Protein AF-A0A1B0G5Z9-F1 (afdb_monomer_lite)

Sequence (260 aa):
MNFSFESTALPLINGLGSAEIQPQFSRDFSEKSASSVASSECDELNRVLILILARSMHIICSGDEMQPWYEELLSTIMQNTPHSWTSHCWGCFSTILSEFFRQNNHLIENKQLLKKSVEEEHRNWTCMTNENGIINHFIRPMMLFLCLLLREYSEKFSPDDSASHPPSPVYFSNVCLRFLPVLVVVILRFIELPVQHVHQILEVILDHLSILYKFYDPPITYLYNTLHFYERMLKDRPSLKTKLVLLLVPFAIYAPQLVC

pLDDT: mean 76.21, std 12.17, range [35.09, 90.12]

Organism: Glossina morsitans morsitans (NCBI:txid37546)

Structure (mmCIF, N/CA/C/O backbone):
data_AF-A0A1B0G5Z9-F1
#
_entry.id   AF-A0A1B0G5Z9-F1
#
loop_
_atom_site.group_PDB
_atom_site.id
_atom_site.type_symbol
_atom_site.label_atom_id
_atom_site.label_alt_id
_atom_site.label_comp_id
_atom_site.label_asym_id
_atom_site.label_entity_id
_atom_site.label_seq_id
_atom_site.pdbx_PDB_ins_code
_atom_site.Cartn_x
_atom_site.Cartn_y
_atom_site.Cartn_z
_atom_site.occupancy
_atom_site.B_iso_or_equiv
_atom_site.auth_seq_id
_atom_site.auth_comp_id
_atom_site.auth_asym_id
_atom_site.auth_atom_id
_atom_site.pdbx_PDB_model_num
ATOM 1 N N . MET A 1 1 ? 21.652 -2.653 -1.426 1.00 47.34 1 MET A N 1
ATOM 2 C CA . MET A 1 1 ? 21.311 -1.791 -0.271 1.00 47.34 1 MET A CA 1
ATOM 3 C C . MET A 1 1 ? 19.886 -1.252 -0.354 1.00 47.34 1 MET A C 1
ATOM 5 O O . MET A 1 1 ? 19.195 -1.402 0.641 1.00 47.34 1 MET A O 1
ATOM 9 N N . ASN A 1 2 ? 19.405 -0.742 -1.500 1.00 56.34 2 ASN A N 1
ATOM 10 C CA . ASN A 1 2 ? 18.029 -0.210 -1.634 1.00 56.34 2 ASN A CA 1
ATOM 11 C C . ASN A 1 2 ? 16.927 -1.185 -1.181 1.00 56.34 2 ASN A C 1
ATOM 13 O O . ASN A 1 2 ? 16.126 -0.836 -0.323 1.00 56.34 2 ASN A O 1
ATOM 17 N N . PHE A 1 3 ? 16.974 -2.448 -1.623 1.00 56.12 3 PHE A N 1
ATOM 18 C CA . PHE A 1 3 ? 16.005 -3.468 -1.194 1.00 56.12 3 PHE A CA 1
ATOM 19 C C . PHE A 1 3 ? 15.973 -3.689 0.331 1.00 56.12 3 PHE A C 1
ATOM 21 O O . PHE A 1 3 ? 14.921 -3.943 0.905 1.00 56.12 3 PHE A O 1
ATOM 28 N N . SER A 1 4 ? 17.117 -3.579 1.015 1.00 58.31 4 SER A N 1
ATOM 29 C CA . SER A 1 4 ? 17.182 -3.719 2.475 1.00 58.31 4 SER A CA 1
ATOM 30 C C . SER A 1 4 ? 16.560 -2.521 3.189 1.00 58.31 4 SER A C 1
ATOM 32 O O . SER A 1 4 ? 15.939 -2.702 4.232 1.00 58.31 4 SER A O 1
ATOM 34 N N . PHE A 1 5 ? 16.697 -1.318 2.627 1.00 61.59 5 PHE A N 1
ATOM 35 C CA . PHE A 1 5 ? 16.089 -0.108 3.173 1.00 61.59 5 PHE A CA 1
ATOM 36 C C . PHE A 1 5 ? 14.564 -0.145 3.022 1.00 61.59 5 PHE A C 1
ATOM 38 O O . PHE A 1 5 ? 13.850 -0.041 4.016 1.00 61.59 5 PHE A O 1
ATOM 45 N N . GLU A 1 6 ? 14.059 -0.422 1.818 1.00 69.19 6 GLU A N 1
ATOM 46 C CA . GLU A 1 6 ? 12.617 -0.531 1.546 1.00 69.19 6 GLU A CA 1
ATOM 47 C C . GLU A 1 6 ? 11.965 -1.677 2.333 1.00 69.19 6 GLU A C 1
ATOM 49 O O . GLU A 1 6 ? 10.917 -1.499 2.956 1.00 69.19 6 GLU A O 1
ATOM 54 N N . SER A 1 7 ? 12.632 -2.836 2.400 1.00 63.62 7 SER A N 1
ATOM 55 C CA . SER A 1 7 ? 12.167 -3.990 3.180 1.00 63.62 7 SER A CA 1
ATOM 56 C C . SER A 1 7 ? 12.170 -3.741 4.694 1.00 63.62 7 SER A C 1
ATOM 58 O O . SER A 1 7 ? 11.525 -4.504 5.412 1.00 63.62 7 SER A O 1
ATOM 60 N N . THR A 1 8 ? 12.882 -2.720 5.183 1.00 71.75 8 THR A N 1
ATOM 61 C CA . THR A 1 8 ? 12.884 -2.315 6.601 1.00 71.75 8 THR A CA 1
ATOM 62 C C . THR A 1 8 ? 11.875 -1.196 6.864 1.00 71.75 8 THR A C 1
ATOM 64 O O . THR A 1 8 ? 11.214 -1.201 7.900 1.00 71.75 8 THR A O 1
ATOM 67 N N . ALA A 1 9 ? 11.697 -0.274 5.915 1.00 76.19 9 ALA A N 1
ATOM 68 C CA . ALA A 1 9 ? 10.745 0.829 6.020 1.00 76.19 9 ALA A CA 1
ATOM 69 C C . ALA A 1 9 ? 9.286 0.348 6.016 1.00 76.19 9 ALA A C 1
ATOM 71 O O . ALA A 1 9 ? 8.476 0.830 6.804 1.00 76.19 9 ALA A O 1
ATOM 72 N N . LEU A 1 10 ? 8.943 -0.630 5.173 1.00 78.56 10 LEU A N 1
ATOM 73 C CA . LEU A 1 10 ? 7.564 -1.106 5.036 1.00 78.56 10 LEU A CA 1
ATOM 74 C C . LEU A 1 10 ? 6.967 -1.696 6.339 1.00 78.56 10 LEU A C 1
ATOM 76 O O . LEU A 1 10 ? 5.848 -1.312 6.686 1.00 78.56 10 LEU A O 1
ATOM 80 N N . PRO A 1 11 ? 7.661 -2.576 7.096 1.00 78.00 11 PRO A N 1
ATOM 81 C CA . PRO A 1 11 ? 7.201 -2.993 8.421 1.00 78.00 11 PRO A CA 1
ATOM 82 C C . PRO A 1 11 ? 7.010 -1.828 9.399 1.00 78.00 11 PRO A C 1
ATOM 84 O O . PRO A 1 11 ? 6.019 -1.819 10.120 1.00 78.00 11 PRO A O 1
ATOM 87 N N . LEU A 1 12 ? 7.928 -0.852 9.414 1.00 78.12 12 LEU A N 1
ATOM 88 C CA . LEU A 1 12 ? 7.848 0.305 10.313 1.00 78.12 12 LEU A CA 1
ATOM 89 C C . LEU A 1 12 ? 6.615 1.152 10.012 1.00 78.12 12 LEU A C 1
ATOM 91 O O . LEU A 1 12 ? 5.865 1.483 10.923 1.00 78.12 12 LEU A O 1
ATOM 95 N N . ILE A 1 13 ? 6.378 1.433 8.730 1.00 76.50 13 ILE A N 1
ATOM 96 C CA . ILE A 1 13 ? 5.199 2.161 8.263 1.00 76.50 13 ILE A CA 1
ATOM 97 C C . ILE A 1 13 ? 3.932 1.399 8.678 1.00 76.50 13 ILE A C 1
ATOM 99 O O . ILE A 1 13 ? 3.089 1.969 9.362 1.00 76.50 13 ILE A O 1
ATOM 103 N N . ASN A 1 14 ? 3.833 0.098 8.367 1.00 79.00 14 ASN A N 1
ATOM 104 C CA . ASN A 1 14 ? 2.697 -0.761 8.745 1.00 79.00 14 ASN A CA 1
ATOM 105 C C . ASN A 1 14 ? 2.471 -0.881 10.261 1.00 79.00 14 ASN A C 1
ATOM 107 O O . ASN A 1 14 ? 1.338 -1.113 10.690 1.00 79.00 14 ASN A O 1
ATOM 111 N N . GLY A 1 15 ? 3.538 -0.756 11.049 1.00 74.19 15 GLY A N 1
ATOM 112 C CA . GLY A 1 15 ? 3.520 -0.837 12.505 1.00 74.19 15 GLY A CA 1
ATOM 113 C C . GLY A 1 15 ? 3.085 0.449 13.206 1.00 74.19 15 GLY A C 1
ATOM 114 O O . GLY A 1 15 ? 2.849 0.401 14.411 1.00 74.19 15 GLY A O 1
ATOM 115 N N . LEU A 1 16 ? 2.946 1.576 12.492 1.00 77.69 16 LEU A N 1
ATOM 116 C CA . LEU A 1 16 ? 2.507 2.841 13.087 1.00 77.69 16 LEU A CA 1
ATOM 117 C C . LEU A 1 16 ? 1.102 2.694 13.686 1.00 77.69 16 LEU A C 1
ATOM 119 O O . LEU A 1 16 ? 0.099 2.549 12.979 1.00 77.69 16 LEU A O 1
ATOM 123 N N . GLY A 1 17 ? 1.032 2.732 15.017 1.00 73.00 17 GLY A N 1
ATOM 124 C CA . GLY A 1 17 ? -0.224 2.686 15.749 1.00 73.00 17 GLY A CA 1
ATOM 125 C C . GLY A 1 17 ? -1.023 3.959 15.503 1.00 73.00 17 GLY A C 1
ATOM 126 O O . GLY A 1 17 ? -0.490 5.058 15.625 1.00 73.00 17 GLY A O 1
ATOM 127 N N . SER A 1 18 ? -2.318 3.841 15.202 1.00 74.56 18 SER A N 1
ATOM 128 C CA . SER A 1 18 ? -3.133 5.011 14.860 1.00 74.56 18 SER A CA 1
ATOM 129 C C . SER A 1 18 ? -3.050 6.111 15.922 1.00 74.56 18 SER A C 1
ATOM 131 O O . SER A 1 18 ? -2.884 7.276 15.569 1.00 74.56 18 SER A O 1
ATOM 133 N N . ALA A 1 19 ? -3.098 5.748 17.213 1.00 70.50 19 ALA A N 1
ATOM 134 C CA . ALA A 1 19 ? -3.068 6.692 18.339 1.00 70.50 19 ALA A CA 1
ATOM 135 C C . ALA A 1 19 ? -1.741 7.459 18.467 1.00 70.50 19 ALA A C 1
ATOM 137 O O . ALA A 1 19 ? -1.687 8.514 19.095 1.00 70.50 19 ALA A O 1
ATOM 138 N N . GLU A 1 20 ? -0.676 6.932 17.870 1.00 74.06 20 GLU A N 1
ATOM 139 C CA . GLU A 1 20 ? 0.670 7.485 17.947 1.00 74.06 20 GLU A CA 1
ATOM 140 C C . GLU A 1 20 ? 0.952 8.462 16.805 1.00 74.06 20 GLU A C 1
ATOM 142 O O . GLU A 1 20 ? 1.716 9.407 16.990 1.00 74.06 20 GLU A O 1
ATOM 147 N N . ILE A 1 21 ? 0.291 8.290 15.655 1.00 74.94 21 ILE A N 1
ATOM 148 C CA . ILE A 1 21 ? 0.534 9.094 14.451 1.00 74.94 21 ILE A CA 1
ATOM 149 C C . ILE A 1 21 ? 0.304 10.579 14.716 1.00 74.94 21 ILE A C 1
ATOM 151 O O . ILE A 1 21 ? 1.168 11.393 14.414 1.00 74.94 21 ILE A O 1
ATOM 155 N N . GLN A 1 22 ? -0.836 10.953 15.297 1.00 73.62 22 GLN A N 1
ATOM 156 C CA . GLN A 1 22 ? -1.163 12.366 15.486 1.00 73.62 22 GLN A CA 1
ATOM 157 C C . GLN A 1 22 ? -0.150 13.106 16.387 1.00 73.62 22 GLN A C 1
ATOM 159 O O . GLN A 1 22 ? 0.380 14.128 15.945 1.00 73.62 22 GLN A O 1
ATOM 164 N N . PRO A 1 23 ? 0.177 12.635 17.609 1.00 73.50 23 PRO A N 1
ATOM 165 C CA . PRO A 1 23 ? 1.142 13.325 18.463 1.00 73.50 23 PRO A CA 1
ATOM 166 C C . PRO A 1 23 ? 2.591 13.219 17.968 1.00 73.50 23 PRO A C 1
ATOM 168 O O . PRO A 1 23 ? 3.350 14.166 18.173 1.00 73.50 23 PRO A O 1
ATOM 171 N N . GLN A 1 24 ? 2.990 12.109 17.331 1.00 77.00 24 GLN A N 1
ATOM 172 C CA . GLN A 1 24 ? 4.349 11.963 16.795 1.00 77.00 24 GLN A CA 1
ATOM 173 C C . GLN A 1 24 ? 4.564 12.887 15.599 1.00 77.00 24 GLN A C 1
ATOM 175 O O . GLN A 1 24 ? 5.469 13.713 15.635 1.00 77.00 24 GLN A O 1
ATOM 180 N N . PHE A 1 25 ? 3.683 12.846 14.599 1.00 73.69 25 PHE A N 1
ATOM 181 C CA . PHE A 1 25 ? 3.827 13.669 13.398 1.00 73.69 25 PHE A CA 1
ATOM 182 C C . PHE A 1 25 ? 3.623 15.153 13.707 1.00 73.69 25 PHE A C 1
ATOM 184 O O . PHE A 1 25 ? 4.369 15.985 13.209 1.00 73.69 25 PHE A O 1
ATOM 191 N N . SER A 1 26 ? 2.699 15.519 14.600 1.00 73.50 26 SER A N 1
ATOM 192 C CA . SER A 1 26 ? 2.567 16.927 14.997 1.00 73.50 26 SER A CA 1
ATOM 193 C C . SER A 1 26 ? 3.828 17.474 15.682 1.00 73.50 26 SER A C 1
ATOM 195 O O . SER A 1 26 ? 4.083 18.673 15.587 1.00 73.50 26 SER A O 1
ATOM 197 N N . ARG A 1 27 ? 4.603 16.629 16.377 1.00 75.69 27 ARG A N 1
ATOM 198 C CA . ARG A 1 27 ? 5.882 17.013 16.990 1.00 75.69 27 ARG A CA 1
ATOM 199 C C . ARG A 1 27 ? 7.020 16.992 15.975 1.00 75.69 27 ARG A C 1
ATOM 201 O O . ARG A 1 27 ? 7.781 17.947 15.904 1.00 75.69 27 ARG A O 1
ATOM 208 N N . ASP A 1 28 ? 7.116 15.941 15.169 1.00 71.56 28 ASP A N 1
ATOM 209 C CA . ASP A 1 28 ? 8.169 15.813 14.165 1.00 71.56 28 ASP A CA 1
ATOM 210 C C . ASP A 1 28 ? 8.074 16.918 13.110 1.00 71.56 28 ASP A C 1
ATOM 212 O O . ASP A 1 28 ? 9.103 17.462 12.751 1.00 71.56 28 ASP A O 1
ATOM 216 N N . PHE A 1 29 ? 6.880 17.336 12.678 1.00 70.38 29 PHE A N 1
ATOM 217 C CA . PHE A 1 29 ? 6.715 18.436 11.711 1.00 70.38 29 PHE A CA 1
ATOM 218 C C . PHE A 1 29 ? 6.900 19.827 12.335 1.00 70.38 29 PHE A C 1
ATOM 220 O O . PHE A 1 29 ? 7.062 20.816 11.627 1.00 70.38 29 PHE A O 1
ATOM 227 N N . SER A 1 30 ? 6.919 19.914 13.668 1.00 65.06 30 SER A N 1
ATOM 228 C CA . SER A 1 30 ? 7.379 21.108 14.381 1.00 65.06 30 SER A CA 1
ATOM 229 C C . SER A 1 30 ? 8.910 21.213 14.397 1.00 65.06 30 SER A C 1
ATOM 231 O O . SER A 1 30 ? 9.426 22.311 14.599 1.00 65.06 30 SER A O 1
ATOM 233 N N . GLU A 1 31 ? 9.638 20.104 14.239 1.00 62.66 31 GLU A N 1
ATOM 234 C CA . GLU A 1 31 ? 11.100 20.043 14.399 1.00 62.66 31 GLU A CA 1
ATOM 235 C C . GLU A 1 31 ? 11.854 19.710 13.095 1.00 62.66 31 GLU A C 1
ATOM 237 O O . GLU A 1 31 ? 13.016 20.084 12.937 1.00 62.66 31 GLU A O 1
ATOM 242 N N . LYS A 1 32 ? 11.215 19.016 12.150 1.00 68.94 32 LYS A N 1
ATOM 243 C CA . LYS A 1 32 ? 11.779 18.467 10.909 1.00 68.94 32 LYS A CA 1
ATOM 244 C C . LYS A 1 32 ? 10.828 18.720 9.738 1.00 68.94 32 LYS A C 1
ATOM 246 O O . LYS A 1 32 ? 9.619 18.803 9.910 1.00 68.94 32 LYS A O 1
ATOM 251 N N . SER A 1 33 ? 11.371 18.792 8.524 1.00 69.56 33 SER A N 1
ATOM 252 C CA . SER A 1 33 ? 10.569 18.942 7.306 1.00 69.56 33 SER A CA 1
ATOM 253 C C . SER A 1 33 ? 9.903 17.629 6.881 1.00 69.56 33 SER A C 1
ATOM 255 O O . SER A 1 33 ? 10.465 16.543 7.062 1.00 69.56 33 SER A O 1
ATOM 257 N N . ALA A 1 34 ? 8.751 17.739 6.213 1.00 69.69 34 ALA A N 1
ATOM 258 C CA . ALA A 1 34 ? 7.994 16.631 5.617 1.00 69.69 34 ALA A CA 1
ATOM 259 C C . ALA A 1 34 ? 8.838 15.682 4.739 1.00 69.69 34 ALA A C 1
ATOM 261 O O . ALA A 1 34 ? 8.584 14.478 4.666 1.00 69.69 34 ALA A O 1
ATOM 262 N N . SER A 1 35 ? 9.886 16.217 4.108 1.00 70.44 35 SER A N 1
ATOM 263 C CA . SER A 1 35 ? 10.842 15.480 3.274 1.00 70.44 35 SER A CA 1
ATOM 264 C C . SER A 1 35 ? 11.675 14.437 4.025 1.00 70.44 35 SER A C 1
ATOM 266 O O . SER A 1 35 ? 12.252 13.562 3.392 1.00 70.44 35 SER A O 1
ATOM 268 N N . SER A 1 36 ? 11.745 14.509 5.358 1.00 75.25 36 SER A N 1
ATOM 269 C CA . SER A 1 36 ? 12.416 13.493 6.181 1.00 75.25 36 SER A CA 1
ATOM 270 C C . SER A 1 36 ? 11.563 12.242 6.418 1.00 75.25 36 SER A C 1
ATOM 272 O O . SER A 1 36 ? 12.094 11.209 6.822 1.00 75.25 36 SER A O 1
ATOM 274 N N . VAL A 1 37 ? 10.254 12.332 6.158 1.00 79.00 37 VAL A N 1
ATOM 275 C CA . VAL A 1 37 ? 9.271 11.268 6.404 1.00 79.00 37 VAL A CA 1
ATOM 276 C C . VAL A 1 37 ? 8.791 10.627 5.098 1.00 79.00 37 VAL A C 1
ATOM 278 O O . VAL A 1 37 ? 8.581 9.417 5.046 1.00 79.00 37 VAL A O 1
ATOM 281 N N . ALA A 1 38 ? 8.628 11.419 4.036 1.00 83.12 38 ALA A N 1
ATOM 282 C CA . ALA A 1 38 ? 8.243 10.927 2.715 1.00 83.12 38 ALA A CA 1
ATOM 283 C C . ALA A 1 38 ? 9.447 10.368 1.939 1.00 83.12 38 ALA A C 1
ATOM 285 O O . ALA A 1 38 ? 10.531 10.951 1.949 1.00 83.12 38 ALA A O 1
ATOM 286 N N . SER A 1 39 ? 9.245 9.278 1.195 1.00 85.44 39 SER A N 1
ATOM 287 C CA . SER A 1 39 ? 10.249 8.799 0.239 1.00 85.44 39 SER A CA 1
ATOM 288 C C . SER A 1 39 ? 10.352 9.765 -0.944 1.00 85.44 39 SER A C 1
ATOM 290 O O . SER A 1 39 ? 9.338 10.282 -1.420 1.00 85.44 39 SER A O 1
ATOM 292 N N . SER A 1 40 ? 11.569 10.006 -1.431 1.00 84.62 40 SER A N 1
ATOM 293 C CA . SER A 1 40 ? 11.816 10.812 -2.632 1.00 84.62 40 SER A CA 1
ATOM 294 C C . SER A 1 40 ? 11.661 10.027 -3.936 1.00 84.62 40 SER A C 1
ATOM 296 O O . SER A 1 40 ? 11.510 10.642 -4.983 1.00 84.62 40 SER A O 1
ATOM 298 N N . GLU A 1 41 ? 11.718 8.692 -3.888 1.00 81.06 41 GLU A N 1
ATOM 299 C CA . GLU A 1 41 ? 11.839 7.846 -5.089 1.00 81.06 41 GLU A CA 1
ATOM 300 C C . GLU A 1 41 ? 10.810 6.707 -5.153 1.00 81.06 41 GLU A C 1
ATOM 302 O O . GLU A 1 41 ? 10.416 6.315 -6.248 1.00 81.06 41 GLU A O 1
ATOM 307 N N . CYS A 1 42 ? 10.356 6.174 -4.012 1.00 84.00 42 CYS A N 1
ATOM 308 C CA . CYS A 1 42 ? 9.480 4.998 -3.976 1.00 84.00 42 CYS A CA 1
ATOM 309 C C . CYS A 1 42 ? 8.014 5.399 -3.772 1.00 84.00 42 CYS A C 1
ATOM 311 O O . CYS A 1 42 ? 7.609 5.794 -2.670 1.00 84.00 42 CYS A O 1
ATOM 313 N N . ASP A 1 43 ? 7.203 5.274 -4.827 1.00 84.94 43 ASP A N 1
ATOM 314 C CA . ASP A 1 43 ? 5.781 5.602 -4.760 1.00 84.94 43 ASP A CA 1
ATOM 315 C C . ASP A 1 43 ? 4.993 4.561 -3.954 1.00 84.94 43 ASP A C 1
ATOM 317 O O . ASP A 1 43 ? 4.040 4.938 -3.271 1.00 84.94 43 ASP A O 1
ATOM 321 N N . GLU A 1 44 ? 5.393 3.284 -3.924 1.00 84.00 44 GLU A N 1
ATOM 322 C CA . GLU A 1 44 ? 4.714 2.278 -3.100 1.00 84.00 44 GLU A CA 1
ATOM 323 C C . GLU A 1 44 ? 4.814 2.568 -1.602 1.00 84.00 44 GLU A C 1
ATOM 325 O O . GLU A 1 44 ? 3.802 2.474 -0.903 1.00 84.00 44 GLU A O 1
ATOM 330 N N . LEU A 1 45 ? 5.987 2.961 -1.094 1.00 85.75 45 LEU A N 1
ATOM 331 C CA . LEU A 1 45 ? 6.139 3.331 0.320 1.00 85.75 45 LEU A CA 1
ATOM 332 C C . LEU A 1 45 ? 5.259 4.536 0.665 1.00 85.75 45 LEU A C 1
ATOM 334 O O . LEU A 1 45 ? 4.552 4.523 1.675 1.00 85.75 45 LEU A O 1
ATOM 338 N N . ASN A 1 46 ? 5.241 5.539 -0.210 1.00 89.38 46 ASN A N 1
ATOM 339 C CA . ASN A 1 46 ? 4.412 6.727 -0.048 1.00 89.38 46 ASN A CA 1
ATOM 340 C C . ASN A 1 46 ? 2.908 6.404 -0.116 1.00 89.38 46 ASN A C 1
ATOM 342 O O . ASN A 1 46 ? 2.125 6.925 0.680 1.00 89.38 46 ASN A O 1
ATOM 346 N N . ARG A 1 47 ? 2.487 5.492 -1.001 1.00 89.50 47 ARG A N 1
ATOM 347 C CA . ARG A 1 47 ? 1.104 4.992 -1.073 1.00 89.50 47 ARG A CA 1
ATOM 348 C C . ARG A 1 47 ? 0.704 4.269 0.212 1.00 89.50 47 ARG A C 1
ATOM 350 O O . ARG A 1 47 ? -0.386 4.509 0.727 1.00 89.50 47 ARG A O 1
ATOM 357 N N . VAL A 1 48 ? 1.561 3.398 0.746 1.00 87.75 48 VAL A N 1
ATOM 358 C CA . VAL A 1 48 ? 1.278 2.691 2.007 1.00 87.75 48 VAL A CA 1
ATOM 359 C C . VAL A 1 48 ? 1.184 3.682 3.168 1.00 87.75 48 VAL A C 1
ATOM 361 O O . VAL A 1 48 ? 0.247 3.590 3.960 1.00 87.75 48 VAL A O 1
ATOM 364 N N . LEU A 1 49 ? 2.073 4.677 3.229 1.00 87.94 49 LEU A N 1
ATOM 365 C CA . LEU A 1 49 ? 2.005 5.747 4.225 1.00 87.94 49 LEU A CA 1
ATOM 366 C C . LEU A 1 49 ? 0.657 6.487 4.165 1.00 87.94 49 LEU A C 1
ATOM 368 O O . LEU A 1 49 ? -0.009 6.623 5.190 1.00 87.94 49 LEU A O 1
ATOM 372 N N . ILE A 1 50 ? 0.196 6.878 2.971 1.00 89.88 50 ILE A N 1
ATOM 373 C CA . ILE A 1 50 ? -1.119 7.516 2.783 1.00 89.88 50 ILE A CA 1
ATOM 374 C C . ILE A 1 50 ? -2.256 6.625 3.302 1.00 89.88 50 ILE A C 1
ATOM 376 O O . ILE A 1 50 ? -3.135 7.122 4.005 1.00 89.88 50 ILE A O 1
ATOM 380 N N . LEU A 1 51 ? -2.243 5.319 3.005 1.00 87.12 51 LEU A N 1
ATOM 381 C CA . LEU A 1 51 ? -3.275 4.381 3.479 1.00 87.12 51 LEU A CA 1
ATOM 382 C C . LEU A 1 51 ? -3.335 4.308 5.008 1.00 87.12 51 LEU A C 1
ATOM 384 O O . LEU A 1 51 ? -4.418 4.242 5.593 1.00 87.12 51 LEU A O 1
ATOM 388 N N . ILE A 1 52 ? -2.180 4.325 5.667 1.00 85.62 52 ILE A N 1
ATOM 389 C CA . ILE A 1 52 ? -2.091 4.250 7.128 1.00 85.62 52 ILE A CA 1
ATOM 390 C C . ILE A 1 52 ? -2.548 5.547 7.782 1.00 85.62 52 ILE A C 1
ATOM 392 O O . ILE A 1 52 ? -3.257 5.510 8.794 1.00 85.62 52 ILE A O 1
ATOM 396 N N . LEU A 1 53 ? -2.208 6.688 7.186 1.00 86.00 53 LEU A N 1
ATOM 397 C CA . LEU A 1 53 ? -2.697 7.980 7.645 1.00 86.00 53 LEU A CA 1
ATOM 398 C C . LEU A 1 53 ? -4.215 8.089 7.462 1.00 86.00 53 LEU A C 1
ATOM 400 O O . LEU A 1 53 ? -4.911 8.437 8.411 1.00 86.00 53 LEU A O 1
ATOM 404 N N . ALA A 1 54 ? -4.741 7.701 6.294 1.00 85.69 54 ALA A N 1
ATOM 405 C CA . ALA A 1 54 ? -6.179 7.678 6.018 1.00 85.69 54 ALA A CA 1
ATOM 406 C C . ALA A 1 54 ? -6.934 6.820 7.044 1.00 85.69 54 ALA A C 1
ATOM 408 O O . ALA A 1 54 ? -7.969 7.225 7.577 1.00 85.69 54 ALA A O 1
ATOM 409 N N . ARG A 1 55 ? -6.374 5.653 7.380 1.00 82.31 55 ARG A N 1
ATOM 410 C CA . ARG A 1 55 ? -6.919 4.783 8.421 1.00 82.31 55 ARG A CA 1
ATOM 411 C C . ARG A 1 55 ? -6.909 5.435 9.795 1.00 82.31 55 ARG A C 1
ATOM 413 O O . ARG A 1 55 ? -7.892 5.352 10.524 1.00 82.31 55 ARG A O 1
ATOM 420 N N . SER A 1 56 ? -5.798 6.052 10.163 1.00 80.38 56 SER A N 1
ATOM 421 C CA . SER A 1 56 ? -5.635 6.632 11.495 1.00 80.38 56 SER A CA 1
ATOM 422 C C . SER A 1 56 ? -6.527 7.853 11.685 1.00 80.38 56 SER A C 1
ATOM 424 O O . SER A 1 56 ? -7.136 7.996 12.742 1.00 80.38 56 SER A O 1
ATOM 426 N N . MET A 1 57 ? -6.717 8.649 10.629 1.00 79.56 57 MET A N 1
ATOM 427 C CA . MET A 1 57 ? -7.744 9.688 10.587 1.00 79.56 57 MET A CA 1
ATOM 428 C C . MET A 1 57 ? -9.138 9.101 10.805 1.00 79.56 57 MET A C 1
ATOM 430 O O . MET A 1 57 ? -9.862 9.595 11.653 1.00 79.56 57 MET A O 1
ATOM 434 N N . HIS A 1 58 ? -9.505 8.017 10.121 1.00 80.50 58 HIS A N 1
ATOM 435 C CA . HIS A 1 58 ? -10.822 7.398 10.310 1.00 80.50 58 HIS A CA 1
ATOM 436 C C . HIS A 1 58 ? -11.053 6.877 11.743 1.00 80.50 58 HIS A C 1
ATOM 438 O O . HIS A 1 58 ? -12.184 6.879 12.219 1.00 80.50 58 HIS A O 1
ATOM 444 N N . ILE A 1 59 ? -10.009 6.402 12.431 1.00 75.94 59 ILE A N 1
ATOM 445 C CA . ILE A 1 59 ? -10.126 5.844 13.790 1.00 75.94 59 ILE A CA 1
ATOM 446 C C . ILE A 1 59 ? -10.155 6.945 14.864 1.00 75.94 59 ILE A C 1
ATOM 448 O O . ILE A 1 59 ? -10.838 6.788 15.874 1.00 75.94 59 ILE A O 1
ATOM 452 N N . ILE A 1 60 ? -9.407 8.039 14.680 1.00 71.94 60 ILE A N 1
ATOM 453 C CA . ILE A 1 60 ? -9.140 9.033 15.742 1.00 71.94 60 ILE A CA 1
ATOM 454 C C . ILE A 1 60 ? -9.752 10.390 15.441 1.00 71.94 60 ILE A C 1
ATOM 456 O O . ILE A 1 60 ? -10.245 11.061 16.348 1.00 71.94 60 ILE A O 1
ATOM 460 N N . CYS A 1 61 ? -9.717 10.813 14.180 1.00 61.19 61 CYS A N 1
ATOM 461 C CA . CYS A 1 61 ? -10.261 12.093 13.766 1.00 61.19 61 CYS A CA 1
ATOM 462 C C . CYS A 1 61 ? -11.755 11.937 13.484 1.00 61.19 61 CYS A C 1
ATOM 464 O O . CYS A 1 61 ? -12.185 11.558 12.400 1.00 61.19 61 CYS A O 1
ATOM 466 N N . SER A 1 62 ? -12.557 12.297 14.477 1.00 54.50 62 SER A N 1
ATOM 467 C CA . SER A 1 62 ? -14.004 12.490 14.364 1.00 54.50 62 SER A CA 1
ATOM 468 C C . SER A 1 62 ? -14.395 13.860 13.776 1.00 54.50 62 SER A C 1
ATOM 470 O O . SER A 1 62 ? -15.571 14.214 13.800 1.00 54.50 62 SER A O 1
ATOM 472 N N . GLY A 1 63 ? -13.430 14.635 13.262 1.00 55.94 63 GLY A N 1
ATOM 473 C CA . GLY A 1 63 ? -13.636 15.979 12.716 1.00 55.94 63 GLY A CA 1
ATOM 474 C C . GLY A 1 63 ? -13.385 16.065 11.209 1.00 55.94 63 GLY A C 1
ATOM 475 O O . GLY A 1 63 ? -12.460 15.443 10.694 1.00 55.94 63 GLY A O 1
ATOM 476 N N . ASP A 1 64 ? -14.188 16.890 10.535 1.00 60.50 64 ASP A N 1
ATOM 477 C CA . ASP A 1 64 ? -14.131 17.185 9.093 1.00 60.50 64 ASP A CA 1
ATOM 478 C C . ASP A 1 64 ? -12.983 18.145 8.696 1.00 60.50 64 ASP A C 1
ATOM 480 O O . ASP A 1 64 ? -12.974 18.679 7.588 1.00 60.50 64 ASP A O 1
ATOM 484 N N . GLU A 1 65 ? -11.988 18.367 9.563 1.00 70.19 65 GLU A N 1
ATOM 485 C CA . GLU A 1 65 ? -10.892 19.308 9.299 1.00 70.19 65 GLU A CA 1
ATOM 486 C C . GLU A 1 65 ? -9.532 18.621 9.158 1.00 70.19 65 GLU A C 1
ATOM 488 O O . GLU A 1 65 ? -9.096 17.830 10.002 1.00 70.19 65 GLU A O 1
ATOM 493 N N . MET A 1 66 ? -8.837 18.974 8.075 1.00 73.88 66 MET A N 1
ATOM 494 C CA . MET A 1 66 ? -7.488 18.510 7.791 1.00 73.88 66 MET A CA 1
ATOM 495 C C . MET A 1 66 ? -6.472 19.251 8.657 1.00 73.88 66 MET A C 1
ATOM 497 O O . MET A 1 66 ? -6.456 20.477 8.695 1.00 73.88 66 MET A O 1
ATOM 501 N N . GLN A 1 67 ? -5.595 18.515 9.337 1.00 79.12 67 GLN A N 1
ATOM 502 C CA . GLN A 1 67 ? -4.513 19.141 10.095 1.00 79.12 67 GLN A CA 1
ATOM 503 C C . GLN A 1 67 ? -3.442 19.705 9.137 1.00 79.12 67 GLN A C 1
ATOM 505 O O . GLN A 1 67 ? -3.111 19.029 8.161 1.00 79.12 67 GLN A O 1
ATOM 510 N N . PRO A 1 68 ? -2.836 20.876 9.418 1.00 82.06 68 PRO A N 1
ATOM 511 C CA . PRO A 1 68 ? -1.887 21.522 8.501 1.00 82.06 68 PRO A CA 1
ATOM 512 C C . PRO A 1 68 ? -0.682 20.654 8.106 1.00 82.06 68 PRO A C 1
ATOM 514 O O . PRO A 1 68 ? -0.305 20.606 6.939 1.00 82.06 68 PRO A O 1
ATOM 517 N N . TRP A 1 69 ? -0.117 19.899 9.057 1.00 83.06 69 TRP A N 1
ATOM 518 C CA . TRP A 1 69 ? 1.015 19.000 8.789 1.00 83.06 69 TRP A CA 1
ATOM 519 C C . TRP A 1 69 ? 0.650 17.872 7.812 1.00 83.06 69 TRP A C 1
ATOM 521 O O . TRP A 1 69 ? 1.499 17.385 7.067 1.00 83.06 69 TRP A O 1
ATOM 531 N N . TYR A 1 70 ? -0.619 17.455 7.799 1.00 84.00 70 TYR A N 1
ATOM 532 C CA . TYR A 1 70 ? -1.099 16.404 6.911 1.00 84.00 70 TYR A CA 1
ATOM 533 C C . TYR A 1 70 ? -1.185 16.914 5.468 1.00 84.00 70 TYR A C 1
ATOM 535 O O . TYR A 1 70 ? -0.806 16.200 4.543 1.00 84.00 70 TYR A O 1
ATOM 543 N N . GLU A 1 71 ? -1.602 18.168 5.272 1.00 85.25 71 GLU A N 1
ATOM 544 C CA . GLU A 1 71 ? -1.605 18.821 3.956 1.00 85.25 71 GLU A CA 1
ATOM 545 C C . GLU A 1 71 ? -0.197 19.024 3.403 1.00 85.25 71 GLU A C 1
ATOM 547 O O . GLU A 1 71 ? 0.064 18.722 2.235 1.00 85.25 71 GLU A O 1
ATOM 552 N N . GLU A 1 72 ? 0.725 19.468 4.256 1.00 87.62 72 GLU A N 1
ATOM 553 C CA . GLU A 1 72 ? 2.133 19.632 3.900 1.00 87.62 72 GLU A CA 1
ATOM 554 C C . GLU A 1 72 ? 2.769 18.294 3.496 1.00 87.62 72 GLU A C 1
ATOM 556 O O . GLU A 1 72 ? 3.439 18.200 2.460 1.00 87.62 72 GLU A O 1
ATOM 561 N N . LEU A 1 73 ? 2.516 17.234 4.270 1.00 88.25 73 LEU A N 1
ATOM 562 C CA . LEU A 1 73 ? 3.002 15.890 3.966 1.00 88.25 73 LEU A CA 1
ATOM 563 C C . LEU A 1 73 ? 2.437 15.364 2.644 1.00 88.25 73 LEU A C 1
ATOM 565 O O . LEU A 1 73 ? 3.204 14.901 1.800 1.00 88.25 73 LEU A O 1
ATOM 569 N N . LEU A 1 74 ? 1.121 15.447 2.430 1.00 89.25 74 LEU A N 1
ATOM 570 C CA . LEU A 1 74 ? 0.511 14.985 1.182 1.00 89.25 74 LEU A CA 1
ATOM 571 C C . LEU A 1 74 ? 1.045 15.756 -0.028 1.00 89.25 74 LEU A C 1
ATOM 573 O O . LEU A 1 74 ? 1.360 15.145 -1.049 1.00 89.25 74 LEU A O 1
ATOM 577 N N . SER A 1 75 ? 1.211 17.072 0.098 1.00 89.00 75 SER A N 1
ATOM 578 C CA . SER A 1 75 ? 1.789 17.912 -0.955 1.00 89.00 75 SER A CA 1
ATOM 579 C C . SER A 1 75 ? 3.229 17.506 -1.272 1.00 89.00 75 SER A C 1
ATOM 581 O O . SER A 1 75 ? 3.585 17.367 -2.440 1.00 89.00 75 SER A O 1
ATOM 583 N N . THR A 1 76 ? 4.039 17.232 -0.247 1.00 89.31 76 THR A N 1
ATOM 584 C CA . THR A 1 76 ? 5.425 16.760 -0.403 1.00 89.31 76 THR A CA 1
ATOM 585 C C . THR A 1 76 ? 5.475 15.392 -1.085 1.00 89.31 76 THR A C 1
ATOM 587 O O . THR A 1 76 ? 6.281 15.173 -1.987 1.00 89.31 76 THR A O 1
ATOM 590 N N . ILE A 1 77 ? 4.576 14.475 -0.719 1.00 90.12 77 ILE A N 1
ATOM 591 C CA . ILE A 1 77 ? 4.479 13.155 -1.355 1.00 90.12 77 ILE A CA 1
ATOM 592 C C . ILE A 1 77 ? 4.106 13.280 -2.838 1.00 90.12 77 ILE A C 1
ATOM 594 O O . ILE A 1 77 ? 4.702 12.596 -3.669 1.00 90.12 77 ILE A O 1
ATOM 598 N N . MET A 1 78 ? 3.145 14.142 -3.185 1.00 88.81 78 MET A N 1
ATOM 599 C CA . MET A 1 78 ? 2.756 14.366 -4.584 1.00 88.81 78 MET A CA 1
ATOM 600 C C . MET A 1 78 ? 3.873 15.021 -5.402 1.00 88.81 78 MET A C 1
ATOM 602 O O . MET A 1 78 ? 4.012 14.720 -6.585 1.00 88.81 78 MET A O 1
ATOM 606 N N . GLN A 1 79 ? 4.689 15.879 -4.783 1.00 88.06 79 GLN A N 1
ATOM 607 C CA . GLN A 1 79 ? 5.863 16.473 -5.428 1.00 88.06 79 GLN A CA 1
ATOM 608 C C . GLN A 1 79 ? 6.971 15.443 -5.675 1.00 88.06 79 GLN A C 1
ATOM 610 O O . GLN A 1 79 ? 7.557 15.433 -6.755 1.00 88.06 79 GLN A O 1
ATOM 615 N N . ASN A 1 80 ? 7.243 14.575 -4.697 1.00 87.19 80 ASN A N 1
ATOM 616 C CA . ASN A 1 80 ? 8.288 13.556 -4.798 1.00 87.19 80 ASN A CA 1
ATOM 617 C C . ASN A 1 80 ? 7.898 12.425 -5.759 1.00 87.19 80 ASN A C 1
ATOM 619 O O . ASN A 1 80 ? 8.662 12.050 -6.642 1.00 87.19 80 ASN A O 1
ATOM 623 N N . THR A 1 81 ? 6.701 11.870 -5.573 1.00 87.19 81 THR A N 1
ATOM 624 C CA . THR A 1 81 ? 6.216 10.688 -6.293 1.00 87.19 81 THR A CA 1
ATOM 625 C C . THR A 1 81 ? 4.775 10.926 -6.754 1.00 87.19 81 THR A C 1
ATOM 627 O O . THR A 1 81 ? 3.832 10.514 -6.066 1.00 87.19 81 THR A O 1
ATOM 630 N N . PRO A 1 82 ? 4.567 11.610 -7.891 1.00 84.31 82 PRO A N 1
ATOM 631 C CA . PRO A 1 82 ? 3.232 11.900 -8.397 1.00 84.31 82 PRO A CA 1
ATOM 632 C C . PRO A 1 82 ? 2.510 10.603 -8.770 1.00 84.31 82 PRO A C 1
ATOM 634 O O . PRO A 1 82 ? 2.970 9.840 -9.619 1.00 84.31 82 PRO A O 1
ATOM 637 N N . HIS A 1 83 ? 1.364 10.339 -8.140 1.00 85.75 83 HIS A N 1
ATOM 638 C CA . HIS A 1 83 ? 0.606 9.112 -8.369 1.00 85.75 83 HIS A CA 1
ATOM 639 C C . HIS A 1 83 ? -0.904 9.328 -8.294 1.00 85.75 83 HIS A C 1
ATOM 641 O O . HIS A 1 83 ? -1.397 10.308 -7.743 1.00 85.75 83 HIS A O 1
ATOM 647 N N . SER A 1 84 ? -1.649 8.376 -8.855 1.00 84.25 84 SER A N 1
ATOM 648 C CA . SER A 1 84 ? -3.108 8.366 -8.837 1.00 84.25 84 SER A CA 1
ATOM 649 C C . SER A 1 84 ? -3.664 7.199 -8.020 1.00 84.25 84 SER A C 1
ATOM 651 O O . SER A 1 84 ? -3.041 6.139 -7.843 1.00 84.25 84 SER A O 1
ATOM 653 N N . TRP A 1 85 ? -4.874 7.421 -7.515 1.00 84.00 85 TRP A N 1
ATOM 654 C CA . TRP A 1 85 ? -5.660 6.447 -6.770 1.00 84.00 85 TRP A CA 1
ATOM 655 C C . TRP A 1 85 ? -6.844 5.983 -7.611 1.00 84.00 85 TRP A C 1
ATOM 657 O O . TRP A 1 85 ? -7.413 6.727 -8.407 1.00 84.00 85 TRP A O 1
ATOM 667 N N . THR A 1 86 ? -7.208 4.722 -7.441 1.00 80.38 86 THR A N 1
ATOM 668 C CA . THR A 1 86 ? -8.365 4.125 -8.101 1.00 80.38 86 THR A CA 1
ATOM 669 C C . THR A 1 86 ? -9.661 4.581 -7.430 1.00 80.38 86 THR A C 1
ATOM 671 O O . THR A 1 86 ? -9.696 4.897 -6.240 1.00 80.38 86 THR A O 1
ATOM 674 N N . SER A 1 87 ? -10.765 4.544 -8.179 1.00 75.75 87 SER A N 1
ATOM 675 C CA . SER A 1 87 ? -12.087 4.962 -7.689 1.00 75.75 87 SER A CA 1
ATOM 676 C C . SER A 1 87 ? -12.563 4.194 -6.449 1.00 75.75 87 SER A C 1
ATOM 678 O O . SER A 1 87 ? -13.257 4.756 -5.608 1.00 75.75 87 SER A O 1
ATOM 680 N N . HIS A 1 88 ? -12.170 2.926 -6.304 1.00 77.12 88 HIS A N 1
ATOM 681 C CA . HIS A 1 88 ? -12.511 2.116 -5.132 1.00 77.12 88 HIS A CA 1
ATOM 682 C C . HIS A 1 88 ? -11.762 2.544 -3.861 1.00 77.12 88 HIS A C 1
ATOM 684 O O . HIS A 1 88 ? -12.319 2.434 -2.771 1.00 77.12 88 HIS A O 1
ATOM 690 N N . CYS A 1 89 ? -10.542 3.078 -3.979 1.00 76.81 89 CYS A N 1
ATOM 691 C CA . CYS A 1 89 ? -9.807 3.607 -2.828 1.00 76.81 89 CYS A CA 1
ATOM 692 C C . CYS A 1 89 ? -10.428 4.904 -2.320 1.00 76.81 89 CYS A C 1
ATOM 694 O O . CYS A 1 89 ? -10.557 5.080 -1.114 1.00 76.81 89 CYS A O 1
ATOM 696 N N . TRP A 1 90 ? -10.885 5.772 -3.230 1.00 76.88 90 TRP A N 1
ATOM 697 C CA . TRP A 1 90 ? -11.593 7.002 -2.861 1.00 76.88 90 TRP A CA 1
ATOM 698 C C . TRP A 1 90 ? -12.839 6.715 -2.024 1.00 76.88 90 TRP A C 1
ATOM 700 O O . TRP A 1 90 ? -13.091 7.406 -1.049 1.00 76.88 90 TRP A O 1
ATOM 710 N N . GLY A 1 91 ? -13.575 5.643 -2.339 1.00 74.00 91 GLY A N 1
ATOM 711 C CA . GLY A 1 91 ? -14.742 5.230 -1.552 1.00 74.00 91 GLY A CA 1
ATOM 712 C C . GLY A 1 91 ? -14.428 4.817 -0.105 1.00 74.00 91 GLY A C 1
ATOM 713 O O . GLY A 1 91 ? -15.339 4.781 0.720 1.00 74.00 91 GLY A O 1
ATOM 714 N N . CYS A 1 92 ? -13.163 4.513 0.204 1.00 79.62 92 CYS A N 1
ATOM 715 C CA . CYS A 1 92 ? -12.701 4.162 1.550 1.00 79.62 92 CYS A CA 1
ATOM 716 C C . CYS A 1 92 ? -12.062 5.349 2.291 1.00 79.62 92 CYS A C 1
ATOM 718 O O . CYS A 1 92 ? -11.872 5.284 3.502 1.00 79.62 92 CYS A O 1
ATOM 720 N N . PHE A 1 93 ? -11.695 6.416 1.580 1.00 85.00 93 PHE A N 1
ATOM 721 C CA . PHE A 1 93 ? -11.060 7.595 2.161 1.00 85.00 93 PHE A CA 1
ATOM 722 C C . PHE A 1 93 ? -12.094 8.533 2.789 1.00 85.00 93 PHE A C 1
ATOM 724 O O . PHE A 1 93 ? -13.281 8.498 2.461 1.00 85.00 93 PHE A O 1
ATOM 731 N N . SER A 1 94 ? -11.637 9.403 3.693 1.00 82.38 94 SER A N 1
ATOM 732 C CA . SER A 1 94 ? -12.462 10.517 4.160 1.00 82.38 94 SER A CA 1
ATOM 733 C C . SER A 1 94 ? -12.787 11.463 2.997 1.00 82.38 94 SER A C 1
ATOM 735 O O . SER A 1 94 ? -12.075 11.506 1.985 1.00 82.38 94 SER A O 1
ATOM 737 N N . THR A 1 95 ? -13.868 12.235 3.135 1.00 82.56 95 THR A N 1
ATOM 738 C CA . THR A 1 95 ? -14.309 13.198 2.113 1.00 82.56 95 THR A CA 1
ATOM 739 C C . THR A 1 95 ? -13.189 14.175 1.757 1.00 82.56 95 THR A C 1
ATOM 741 O O . THR A 1 95 ? -12.871 14.348 0.585 1.00 82.56 95 THR A O 1
ATOM 744 N N .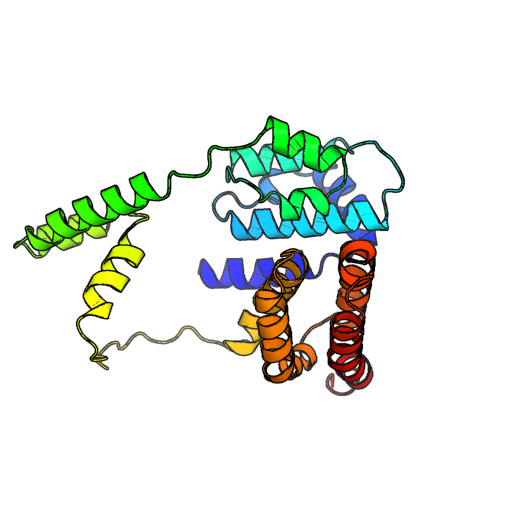 ILE A 1 96 ? -12.518 14.710 2.776 1.00 83.19 96 ILE A N 1
ATOM 745 C CA . ILE A 1 96 ? -11.402 15.655 2.657 1.00 83.19 96 ILE A CA 1
ATOM 746 C C . ILE A 1 96 ? -10.258 15.068 1.820 1.00 83.19 96 ILE A C 1
ATOM 748 O O . ILE A 1 96 ? -9.771 15.689 0.878 1.00 83.19 96 ILE A O 1
ATOM 752 N N . LEU A 1 97 ? -9.840 13.837 2.135 1.00 85.25 97 LEU A N 1
ATOM 753 C CA . LEU A 1 97 ? -8.732 13.182 1.443 1.00 85.25 97 LEU A CA 1
ATOM 754 C C . LEU A 1 97 ? -9.089 12.874 -0.017 1.00 85.25 97 LEU A C 1
ATOM 756 O O . LEU A 1 97 ? -8.263 13.012 -0.921 1.00 85.25 97 LEU A O 1
ATOM 760 N N . SER A 1 98 ? -10.342 12.491 -0.255 1.00 84.25 98 SER A N 1
ATOM 761 C CA . SER A 1 98 ? -10.865 12.264 -1.602 1.00 84.25 98 SER A CA 1
ATOM 762 C C . SER A 1 98 ? -10.878 13.550 -2.428 1.00 84.25 98 SER A C 1
ATOM 764 O O . SER A 1 98 ? -10.532 13.526 -3.609 1.00 84.25 98 SER A O 1
ATOM 766 N N . GLU A 1 99 ? -11.239 14.683 -1.824 1.00 85.94 99 GLU A N 1
ATOM 767 C CA . GLU A 1 99 ? -11.207 15.990 -2.481 1.00 85.94 99 GLU A CA 1
ATOM 768 C C . GLU A 1 99 ? -9.782 16.429 -2.819 1.00 85.94 99 GLU A C 1
ATOM 770 O O . GLU A 1 99 ? -9.543 16.836 -3.960 1.00 85.94 99 GLU A O 1
ATOM 775 N N . PHE A 1 100 ? -8.833 16.258 -1.893 1.00 86.94 100 PHE A N 1
ATOM 776 C CA . PHE A 1 100 ? -7.417 16.551 -2.125 1.00 86.94 100 PHE A CA 1
ATOM 777 C C . PHE A 1 100 ? -6.868 15.780 -3.334 1.00 86.94 100 PHE A C 1
ATOM 779 O O . PHE A 1 100 ? -6.302 16.376 -4.254 1.00 86.94 100 PHE A O 1
ATOM 786 N N . PHE A 1 101 ? -7.074 14.459 -3.390 1.00 85.56 101 PHE A N 1
ATOM 787 C CA . PHE A 1 101 ? -6.585 13.650 -4.513 1.00 85.56 101 PHE A CA 1
ATOM 788 C C . PHE A 1 101 ? -7.363 13.878 -5.806 1.00 85.56 101 PHE A C 1
ATOM 790 O O . PHE A 1 101 ? -6.807 13.679 -6.883 1.00 85.56 101 PHE A O 1
ATOM 797 N N . ARG A 1 102 ? -8.625 14.317 -5.740 1.00 83.12 102 ARG A N 1
ATOM 798 C CA . ARG A 1 102 ? -9.378 14.712 -6.937 1.00 83.12 102 ARG A CA 1
ATOM 799 C C . ARG A 1 102 ? -8.807 15.987 -7.560 1.00 83.12 102 ARG A C 1
ATOM 801 O O . ARG A 1 102 ? -8.794 16.093 -8.782 1.00 83.12 102 ARG A O 1
ATOM 808 N N . GLN A 1 103 ? -8.341 16.927 -6.739 1.00 82.25 103 GLN A N 1
ATOM 809 C CA . GLN A 1 103 ? -7.698 18.163 -7.198 1.00 82.25 103 GLN A CA 1
ATOM 810 C C . GLN A 1 103 ? -6.268 17.921 -7.706 1.00 82.25 103 GLN A C 1
ATOM 812 O O . GLN A 1 103 ? -5.868 18.525 -8.696 1.00 82.25 103 GLN A O 1
ATOM 817 N N . ASN A 1 104 ? -5.535 16.992 -7.086 1.00 77.94 104 ASN A N 1
ATOM 818 C CA . ASN A 1 104 ? -4.142 16.661 -7.417 1.00 77.94 104 ASN A CA 1
ATOM 819 C C . ASN A 1 104 ? -3.999 15.405 -8.300 1.00 77.94 104 ASN A C 1
ATOM 821 O O . ASN A 1 104 ? -2.961 14.747 -8.292 1.00 77.94 104 ASN A O 1
ATOM 825 N N . ASN A 1 105 ? -5.043 15.015 -9.038 1.00 69.12 105 ASN A N 1
ATOM 826 C CA . ASN A 1 105 ? -5.022 13.746 -9.761 1.00 69.12 105 ASN A CA 1
ATOM 827 C C . ASN A 1 105 ? -4.091 13.810 -10.981 1.00 69.12 105 ASN A C 1
ATOM 829 O O . ASN A 1 105 ? -4.324 14.577 -11.918 1.00 69.12 105 ASN A O 1
ATOM 833 N N . HIS A 1 106 ? -3.072 12.956 -11.001 1.00 69.94 106 HIS A N 1
ATOM 834 C CA . HIS A 1 106 ? -2.198 12.798 -12.158 1.00 69.94 106 HIS A CA 1
ATOM 835 C C . HIS A 1 106 ? -2.838 11.896 -13.220 1.00 69.94 106 HIS A C 1
ATOM 837 O O . HIS A 1 106 ? -3.547 10.933 -12.914 1.00 69.94 106 HIS A O 1
ATOM 843 N N . LEU A 1 107 ? -2.580 12.208 -14.494 1.00 61.66 107 LEU A N 1
ATOM 844 C CA . LEU A 1 107 ? -3.092 11.433 -15.622 1.00 61.66 107 LEU A CA 1
ATOM 845 C C . LEU A 1 107 ? -2.592 9.986 -15.539 1.00 61.66 107 LEU A C 1
ATOM 847 O O . LEU A 1 107 ? -1.392 9.728 -15.512 1.00 61.66 107 LEU A O 1
ATOM 851 N N . ILE A 1 108 ? -3.532 9.043 -15.522 1.00 64.50 108 ILE A N 1
ATOM 852 C CA . ILE A 1 108 ? -3.240 7.615 -15.649 1.00 64.50 108 ILE A CA 1
ATOM 853 C C . ILE A 1 108 ? -2.620 7.400 -17.033 1.00 64.50 108 ILE A C 1
ATOM 855 O O . ILE A 1 108 ? -3.237 7.754 -18.043 1.00 64.50 108 ILE A O 1
ATOM 859 N N . GLU A 1 109 ? -1.412 6.834 -17.087 1.00 63.69 109 GLU A N 1
ATOM 860 C CA . GLU A 1 109 ? -0.750 6.519 -18.352 1.00 63.69 109 GLU A CA 1
ATOM 861 C C . GLU A 1 109 ? -1.669 5.698 -19.262 1.00 63.69 109 GLU A C 1
ATOM 863 O O . GLU A 1 109 ? -2.311 4.721 -18.860 1.00 63.69 109 GLU A O 1
ATOM 868 N N . ASN A 1 110 ? -1.748 6.105 -20.528 1.00 74.69 110 ASN A N 1
ATOM 869 C CA . ASN A 1 110 ? -2.601 5.436 -21.492 1.00 74.69 110 ASN A CA 1
ATOM 870 C C . ASN A 1 110 ? -2.023 4.047 -21.801 1.00 74.69 110 ASN A C 1
ATOM 872 O O . ASN A 1 110 ? -0.998 3.920 -22.469 1.00 74.69 110 ASN A O 1
ATOM 876 N N . LYS A 1 111 ? -2.734 2.997 -21.377 1.00 75.38 111 LYS A N 1
ATOM 877 C CA . LYS A 1 111 ? -2.363 1.591 -21.605 1.00 75.38 111 LYS A CA 1
ATOM 878 C C . LYS A 1 111 ? -2.021 1.277 -23.069 1.00 75.38 111 LYS A C 1
ATOM 880 O O . LYS A 1 111 ? -1.168 0.432 -23.331 1.00 75.38 111 LYS A O 1
ATOM 885 N N . GLN A 1 112 ? -2.676 1.932 -24.031 1.00 76.88 112 GLN A N 1
ATOM 886 C CA . GLN A 1 112 ? -2.379 1.750 -25.454 1.00 76.88 112 GLN A CA 1
ATOM 887 C C . GLN A 1 112 ? -1.069 2.425 -25.864 1.00 76.88 112 GLN A C 1
ATOM 889 O O . GLN A 1 112 ? -0.356 1.872 -26.696 1.00 76.88 112 GLN A O 1
ATOM 894 N N . LEU A 1 113 ? -0.743 3.586 -25.286 1.00 82.88 113 LEU A N 1
ATOM 895 C CA . LEU A 1 113 ? 0.545 4.245 -25.511 1.00 82.88 113 LEU A CA 1
ATOM 896 C C . LEU A 1 113 ? 1.678 3.414 -24.918 1.00 82.88 113 LEU A C 1
ATOM 898 O O . LEU A 1 113 ? 2.622 3.120 -25.636 1.00 82.88 113 LEU A O 1
ATOM 902 N N . LEU A 1 114 ? 1.532 2.931 -23.680 1.00 81.88 114 LEU A N 1
ATOM 903 C CA . LEU A 1 114 ? 2.526 2.053 -23.058 1.00 81.88 114 LEU A CA 1
ATOM 904 C C . LEU A 1 114 ? 2.784 0.805 -23.912 1.00 81.88 114 LEU A C 1
ATOM 906 O O . LEU A 1 114 ? 3.931 0.461 -24.182 1.00 81.88 114 LEU A O 1
ATOM 910 N N . LYS A 1 115 ? 1.717 0.153 -24.394 1.00 82.38 115 LYS A N 1
ATOM 911 C CA . LYS A 1 115 ? 1.841 -1.010 -25.281 1.00 82.38 115 LYS A CA 1
ATOM 912 C C . LYS A 1 115 ? 2.595 -0.667 -26.571 1.00 82.38 115 LYS A C 1
ATOM 914 O O . LYS A 1 115 ? 3.488 -1.417 -26.950 1.00 82.38 115 LYS A O 1
ATOM 919 N N . LYS A 1 116 ? 2.268 0.457 -27.217 1.00 85.75 116 LYS A N 1
ATOM 920 C CA . LYS A 1 116 ? 2.974 0.918 -28.423 1.00 85.75 116 LYS A CA 1
ATOM 921 C C . LYS A 1 116 ? 4.450 1.196 -28.146 1.00 85.75 116 LYS A C 1
ATOM 923 O O . LYS A 1 116 ? 5.285 0.712 -28.900 1.00 85.75 116 LYS A O 1
ATOM 928 N N . SER A 1 117 ? 4.772 1.878 -27.048 1.00 85.50 117 SER A N 1
ATOM 929 C CA . SER A 1 117 ? 6.156 2.154 -26.655 1.00 85.50 117 SER A CA 1
ATOM 930 C C . SER A 1 117 ? 6.943 0.865 -26.414 1.00 85.50 117 SER A C 1
ATOM 932 O O . SER A 1 117 ? 8.053 0.727 -26.910 1.00 85.50 117 SER A O 1
ATOM 934 N N . VAL A 1 118 ? 6.355 -0.127 -25.732 1.00 84.69 118 VAL A N 1
ATOM 935 C CA . VAL A 1 118 ? 6.983 -1.450 -25.544 1.00 84.69 118 VAL A CA 1
ATOM 936 C C . VAL A 1 118 ? 7.182 -2.176 -26.881 1.00 84.69 118 VAL A C 1
ATOM 938 O O . VAL A 1 118 ? 8.186 -2.857 -27.070 1.00 84.69 118 VAL A O 1
ATOM 941 N N . GLU A 1 119 ? 6.248 -2.052 -27.827 1.00 84.69 119 GLU A N 1
ATOM 942 C CA . GLU A 1 119 ? 6.354 -2.662 -29.159 1.00 84.69 119 GLU A CA 1
ATOM 943 C C . GLU A 1 119 ? 7.388 -1.986 -30.067 1.00 84.69 119 GLU A C 1
ATOM 945 O O . GLU A 1 119 ? 8.043 -2.657 -30.863 1.00 84.69 119 GLU A O 1
ATOM 950 N N . GLU A 1 120 ? 7.530 -0.669 -29.988 1.00 86.62 120 GLU A N 1
ATOM 951 C CA . GLU A 1 120 ? 8.570 0.088 -30.689 1.00 86.62 120 GLU A CA 1
ATOM 952 C C . GLU A 1 120 ? 9.950 -0.232 -30.123 1.00 86.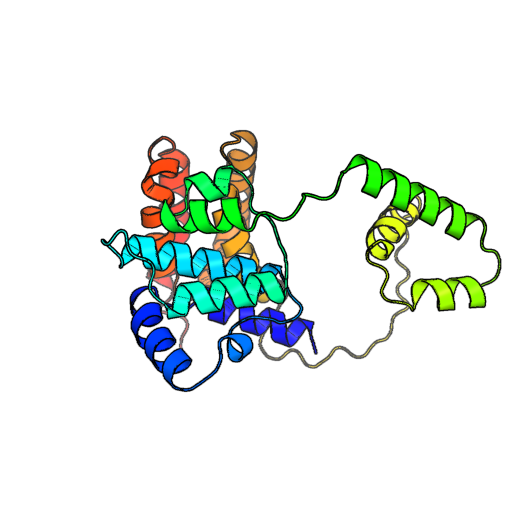62 120 GLU A C 1
ATOM 954 O O . GLU A 1 120 ? 10.858 -0.566 -30.882 1.00 86.62 120 GLU A O 1
ATOM 959 N N . GLU A 1 121 ? 10.078 -0.244 -28.799 1.00 85.00 121 GLU A N 1
ATOM 960 C CA . GLU A 1 121 ? 11.343 -0.522 -28.126 1.00 85.00 121 GLU A CA 1
ATOM 961 C C . GLU A 1 121 ? 11.808 -1.966 -28.340 1.00 85.00 121 GLU A C 1
ATOM 963 O O . GLU A 1 121 ? 12.986 -2.220 -28.586 1.00 85.00 121 GLU A O 1
ATOM 968 N N . HIS A 1 122 ? 10.872 -2.921 -28.337 1.00 83.00 122 HIS A N 1
ATOM 969 C CA . HIS A 1 122 ? 11.164 -4.315 -28.676 1.00 83.00 122 HIS A CA 1
ATOM 970 C C . HIS A 1 122 ? 11.663 -4.457 -30.116 1.00 83.00 122 HIS A C 1
ATOM 972 O O . HIS A 1 122 ? 12.687 -5.094 -30.337 1.00 83.00 122 HIS A O 1
ATOM 978 N N . ARG A 1 123 ? 11.012 -3.799 -31.088 1.00 84.75 123 ARG A N 1
ATOM 979 C CA . ARG A 1 123 ? 11.476 -3.793 -32.487 1.00 84.75 123 ARG A CA 1
ATOM 980 C C . ARG A 1 123 ? 12.871 -3.192 -32.623 1.00 84.75 123 ARG A C 1
ATOM 982 O O . ARG A 1 123 ? 13.701 -3.759 -33.328 1.00 84.75 123 ARG A O 1
ATOM 989 N N . ASN A 1 124 ? 13.133 -2.082 -31.934 1.00 84.75 124 ASN A N 1
ATOM 990 C CA . ASN A 1 124 ? 14.452 -1.458 -31.917 1.00 84.75 124 ASN A CA 1
ATOM 991 C C . ASN A 1 124 ? 15.506 -2.426 -31.375 1.00 84.75 124 ASN A C 1
ATOM 993 O O . ASN A 1 124 ? 16.538 -2.602 -32.017 1.00 84.75 124 ASN A O 1
ATOM 997 N N . TRP A 1 125 ? 15.223 -3.106 -30.258 1.00 81.38 125 TRP A N 1
ATOM 998 C CA . TRP A 1 125 ? 16.115 -4.115 -29.689 1.00 81.38 125 TRP A CA 1
ATOM 999 C C . TRP A 1 125 ? 16.388 -5.265 -30.666 1.00 81.38 125 TRP A C 1
ATOM 1001 O O . TRP A 1 125 ? 17.550 -5.589 -30.897 1.00 81.38 125 TRP A O 1
ATOM 1011 N N . THR A 1 126 ? 15.365 -5.829 -31.317 1.00 80.56 126 THR A N 1
ATOM 1012 C CA . THR A 1 126 ? 15.550 -6.915 -32.302 1.00 80.56 126 THR A CA 1
ATOM 1013 C C . THR A 1 126 ? 16.396 -6.485 -33.507 1.00 80.56 126 THR A C 1
ATOM 1015 O O . THR A 1 126 ? 17.068 -7.310 -34.124 1.00 80.56 126 THR A O 1
ATOM 1018 N N . CYS A 1 127 ? 16.387 -5.197 -33.856 1.00 82.25 127 CYS A N 1
ATOM 1019 C CA . CYS A 1 127 ? 17.212 -4.651 -34.932 1.00 82.25 127 CYS A CA 1
ATOM 1020 C C . CYS A 1 127 ? 18.654 -4.323 -34.504 1.00 82.25 127 CYS A C 1
ATOM 1022 O O . CYS A 1 127 ? 19.503 -4.108 -35.372 1.00 82.25 127 CYS A O 1
ATOM 1024 N N . MET A 1 128 ? 18.959 -4.274 -33.203 1.00 80.12 128 MET A N 1
ATOM 1025 C CA . MET A 1 128 ? 20.316 -4.033 -32.714 1.00 80.12 128 MET A CA 1
ATOM 1026 C C . MET A 1 128 ? 21.158 -5.308 -32.829 1.00 80.12 128 MET A C 1
ATOM 1028 O O . MET A 1 128 ? 20.859 -6.328 -32.220 1.00 80.12 128 MET A O 1
ATOM 1032 N N . THR A 1 129 ? 22.253 -5.238 -33.585 1.00 75.94 129 THR A N 1
ATOM 1033 C CA . THR A 1 129 ? 23.185 -6.363 -33.796 1.00 75.94 129 THR A CA 1
ATOM 1034 C C . THR A 1 129 ? 24.509 -6.210 -33.043 1.00 75.94 129 THR A C 1
ATOM 1036 O O . THR A 1 129 ? 25.301 -7.145 -32.991 1.00 75.94 129 THR A O 1
ATOM 1039 N N . ASN A 1 130 ? 24.764 -5.035 -32.458 1.00 85.50 130 ASN A N 1
ATOM 1040 C CA . ASN A 1 130 ? 25.998 -4.725 -31.740 1.00 85.50 130 ASN A CA 1
ATOM 1041 C C . ASN A 1 130 ? 25.798 -4.862 -30.225 1.00 85.50 130 ASN A C 1
ATOM 1043 O O . ASN A 1 130 ? 25.083 -4.055 -29.628 1.00 85.50 130 ASN A O 1
ATOM 1047 N N . GLU A 1 131 ? 26.490 -5.814 -29.600 1.00 79.06 131 GLU A N 1
ATOM 1048 C CA . GLU A 1 131 ? 26.429 -6.072 -28.153 1.00 79.06 131 GLU A CA 1
ATOM 1049 C C . GLU A 1 131 ? 26.747 -4.825 -27.315 1.00 79.06 131 GLU A C 1
ATOM 1051 O O . GLU A 1 131 ? 26.021 -4.501 -26.377 1.00 79.06 131 GLU A O 1
ATOM 1056 N N . ASN A 1 132 ? 27.760 -4.045 -27.704 1.00 79.69 132 ASN A N 1
ATOM 1057 C CA . ASN A 1 132 ? 28.112 -2.809 -26.998 1.00 79.69 132 ASN A CA 1
ATOM 1058 C C . ASN A 1 132 ? 27.038 -1.720 -27.151 1.00 79.69 132 ASN A C 1
ATOM 1060 O O . ASN A 1 132 ? 26.887 -0.870 -26.276 1.00 79.69 132 ASN A O 1
ATOM 1064 N N . GLY A 1 133 ? 26.290 -1.729 -28.258 1.00 76.88 133 GLY A N 1
ATOM 1065 C CA . GLY A 1 133 ? 25.162 -0.821 -28.475 1.00 76.88 133 GLY A CA 1
ATOM 1066 C C . GLY A 1 133 ? 23.975 -1.181 -27.585 1.00 76.88 133 GLY A C 1
ATOM 1067 O O . GLY A 1 133 ? 23.409 -0.305 -26.942 1.00 76.88 133 GLY A O 1
ATOM 1068 N N . ILE A 1 134 ? 23.673 -2.476 -27.484 1.00 78.88 134 ILE A N 1
ATOM 1069 C CA . ILE A 1 134 ? 22.616 -3.031 -26.629 1.00 78.88 134 ILE A CA 1
ATOM 1070 C C . ILE A 1 134 ? 22.908 -2.719 -25.158 1.00 78.88 134 ILE A C 1
ATOM 1072 O O . ILE A 1 134 ? 22.065 -2.161 -24.460 1.00 78.88 134 ILE A O 1
ATOM 1076 N N . ILE A 1 135 ? 24.122 -3.015 -24.689 1.00 78.56 135 ILE A N 1
ATOM 1077 C CA . ILE A 1 135 ? 24.516 -2.800 -23.292 1.00 78.56 135 ILE A CA 1
ATOM 1078 C C . ILE A 1 135 ? 24.422 -1.313 -22.923 1.00 78.56 135 ILE A C 1
ATOM 1080 O O . ILE A 1 135 ? 23.786 -0.967 -21.932 1.00 78.56 135 ILE A O 1
ATOM 1084 N N . ASN A 1 136 ? 24.975 -0.412 -23.740 1.00 78.81 136 ASN A N 1
ATOM 1085 C CA . ASN A 1 136 ? 24.905 1.028 -23.465 1.00 78.81 136 ASN A CA 1
ATOM 1086 C C . ASN A 1 136 ? 23.473 1.582 -23.512 1.00 78.81 136 ASN A C 1
ATOM 1088 O O . ASN A 1 136 ? 23.157 2.528 -22.790 1.00 78.81 136 ASN A O 1
ATOM 1092 N N . HIS A 1 137 ? 22.611 0.992 -24.340 1.00 79.50 137 HIS A N 1
ATOM 1093 C CA . HIS A 1 137 ? 21.202 1.357 -24.440 1.00 79.50 137 HIS A CA 1
ATOM 1094 C C . HIS A 1 137 ? 20.414 0.971 -23.180 1.00 79.50 137 HIS A C 1
ATOM 1096 O O . HIS A 1 137 ? 19.675 1.794 -22.644 1.00 79.50 137 HIS A O 1
ATOM 1102 N N . PHE A 1 138 ? 20.634 -0.239 -22.653 1.00 76.50 138 PHE A N 1
ATOM 1103 C CA . PHE A 1 138 ? 19.910 -0.769 -21.489 1.00 76.50 138 PHE A CA 1
ATOM 1104 C C . PHE A 1 138 ? 20.535 -0.446 -20.122 1.00 76.50 138 PHE A C 1
ATOM 1106 O O . PHE A 1 138 ? 19.860 -0.580 -19.105 1.00 76.50 138 PHE A O 1
ATOM 1113 N N . ILE A 1 139 ? 21.796 0.000 -20.067 1.00 75.25 139 ILE A N 1
ATOM 1114 C CA . ILE A 1 139 ? 22.426 0.487 -18.823 1.00 75.25 139 ILE A CA 1
ATOM 1115 C C . ILE A 1 139 ? 21.773 1.786 -18.332 1.00 75.25 139 ILE A C 1
ATOM 1117 O O . ILE A 1 139 ? 21.780 2.074 -17.133 1.00 75.25 139 ILE A O 1
ATOM 1121 N N . ARG A 1 140 ? 21.199 2.588 -19.235 1.00 71.81 140 ARG A N 1
ATOM 1122 C CA . ARG A 1 140 ? 20.438 3.773 -18.838 1.00 71.81 140 ARG A CA 1
ATOM 1123 C C . ARG A 1 140 ? 19.149 3.319 -18.135 1.00 71.81 140 ARG A C 1
ATOM 1125 O O . ARG A 1 140 ? 18.488 2.426 -18.658 1.00 71.81 140 ARG A O 1
ATOM 1132 N N . PRO A 1 141 ? 18.755 3.917 -16.992 1.00 59.75 141 PRO A N 1
ATOM 1133 C CA . PRO A 1 141 ? 17.535 3.531 -16.286 1.00 59.75 141 PRO A CA 1
ATOM 1134 C C . PRO A 1 141 ? 16.328 3.659 -17.218 1.00 59.75 141 PRO A C 1
ATOM 1136 O O . PRO A 1 141 ? 15.885 4.762 -17.542 1.00 59.75 141 PRO A O 1
ATOM 1139 N N . MET A 1 142 ? 15.837 2.513 -17.686 1.00 68.38 142 MET A N 1
ATOM 1140 C CA . MET A 1 142 ? 14.744 2.418 -18.640 1.00 68.38 142 MET A CA 1
ATOM 1141 C C . MET A 1 142 ? 13.585 1.667 -18.001 1.00 68.38 142 MET A C 1
ATOM 1143 O O . MET A 1 142 ? 13.672 0.474 -17.717 1.00 68.38 142 MET A O 1
ATOM 1147 N N . MET A 1 143 ? 12.468 2.370 -17.822 1.00 68.94 143 MET A N 1
ATOM 1148 C CA . MET A 1 143 ? 11.279 1.852 -17.136 1.00 68.94 143 MET A CA 1
ATOM 1149 C C . MET A 1 143 ? 10.630 0.649 -17.851 1.00 68.94 143 MET A C 1
ATOM 1151 O O . MET A 1 143 ? 9.863 -0.086 -17.240 1.00 68.94 143 MET A O 1
ATOM 1155 N N . LEU A 1 144 ? 10.957 0.411 -19.129 1.00 80.56 144 LEU A N 1
ATOM 1156 C CA . LEU A 1 144 ? 10.392 -0.673 -19.946 1.00 80.56 144 LEU A CA 1
ATOM 1157 C C . LEU A 1 144 ? 11.231 -1.959 -19.956 1.00 80.56 144 LEU A C 1
ATOM 1159 O O . LEU A 1 144 ? 10.781 -2.966 -20.502 1.00 80.56 144 LEU A O 1
ATOM 1163 N N . PHE A 1 145 ? 12.436 -1.958 -19.375 1.00 80.88 145 PHE A N 1
ATOM 1164 C CA . PHE A 1 145 ? 13.370 -3.082 -19.494 1.00 80.88 145 PHE A CA 1
ATOM 1165 C C . PHE A 1 145 ? 12.773 -4.411 -19.004 1.00 80.88 145 PHE A C 1
ATOM 1167 O O . PHE A 1 145 ? 12.849 -5.413 -19.709 1.00 80.88 145 PHE A O 1
ATOM 1174 N N . LEU A 1 146 ? 12.083 -4.415 -17.858 1.00 77.31 146 LEU A N 1
ATOM 1175 C CA . LEU A 1 146 ? 11.405 -5.612 -17.342 1.00 77.31 146 LEU A CA 1
ATOM 1176 C C . LEU A 1 146 ? 10.299 -6.121 -18.281 1.00 77.31 146 LEU A C 1
ATOM 1178 O O . LEU A 1 146 ? 10.145 -7.331 -18.436 1.00 77.31 146 LEU A O 1
ATOM 1182 N N . CYS A 1 147 ? 9.550 -5.226 -18.937 1.00 79.56 147 CYS A N 1
ATOM 1183 C CA . CYS A 1 147 ? 8.533 -5.616 -19.919 1.00 79.56 147 CYS A CA 1
ATOM 1184 C C . CYS A 1 147 ? 9.159 -6.274 -21.154 1.00 79.56 147 CYS A C 1
ATOM 1186 O O . CYS A 1 147 ? 8.593 -7.222 -21.698 1.00 79.56 147 CYS A O 1
ATOM 1188 N N . LEU A 1 148 ? 10.324 -5.787 -21.585 1.00 81.12 148 LEU A N 1
ATOM 1189 C CA . LEU A 1 148 ? 11.074 -6.346 -22.708 1.00 81.12 148 LEU A CA 1
ATOM 1190 C C . LEU A 1 148 ? 11.674 -7.710 -22.359 1.00 81.12 148 LEU A C 1
ATOM 1192 O O . LEU A 1 148 ? 11.534 -8.644 -23.144 1.00 81.12 148 LEU A O 1
ATOM 1196 N N . LEU A 1 149 ? 12.260 -7.853 -21.165 1.00 79.62 149 LEU A N 1
ATOM 1197 C CA . LEU A 1 149 ? 12.732 -9.144 -20.665 1.00 79.62 149 LEU A CA 1
ATOM 1198 C C . LEU A 1 149 ? 11.583 -10.152 -20.589 1.00 79.62 149 LEU A C 1
ATOM 1200 O O . LEU A 1 149 ? 11.685 -11.230 -21.161 1.00 79.62 149 LEU A O 1
ATOM 1204 N N . LEU A 1 150 ? 10.460 -9.804 -19.952 1.00 75.88 150 LEU A N 1
ATOM 1205 C CA . LEU A 1 150 ? 9.311 -10.710 -19.857 1.00 75.88 150 LEU A CA 1
ATOM 1206 C C . LEU A 1 150 ? 8.837 -11.175 -21.242 1.00 75.88 150 LEU A C 1
ATOM 1208 O O . LEU A 1 150 ? 8.437 -12.325 -21.395 1.00 75.88 150 LEU A O 1
ATOM 1212 N N . ARG A 1 151 ? 8.908 -10.299 -22.249 1.00 76.19 151 ARG A N 1
ATOM 1213 C CA . ARG A 1 151 ? 8.541 -10.624 -23.627 1.00 76.19 151 ARG A CA 1
ATOM 1214 C C . ARG A 1 151 ? 9.510 -11.609 -24.283 1.00 76.19 151 ARG A C 1
ATOM 1216 O O . ARG A 1 151 ? 9.043 -12.608 -24.813 1.00 76.19 151 ARG A O 1
ATOM 1223 N N . GLU A 1 152 ? 10.818 -11.366 -24.219 1.00 72.44 152 GLU A N 1
ATOM 1224 C CA . GLU A 1 152 ? 11.828 -12.285 -24.778 1.00 72.44 152 GLU A CA 1
ATOM 1225 C C . GLU A 1 152 ? 11.846 -13.640 -24.057 1.00 72.44 152 GLU A C 1
ATOM 1227 O O . GLU A 1 152 ? 11.853 -14.701 -24.682 1.00 72.44 152 GLU A O 1
ATOM 1232 N N . TYR A 1 153 ? 11.799 -13.628 -22.724 1.00 66.06 153 TYR A N 1
ATOM 1233 C CA . TYR A 1 153 ? 11.862 -14.846 -21.913 1.00 66.06 153 TYR A CA 1
ATOM 1234 C C . TYR A 1 153 ? 10.547 -15.638 -21.905 1.00 66.06 153 TYR A C 1
ATOM 1236 O O . TYR A 1 153 ? 10.569 -16.842 -21.657 1.00 66.06 153 TYR A O 1
ATOM 1244 N N . SER A 1 154 ? 9.407 -15.019 -22.244 1.00 60.62 154 SER A N 1
ATOM 1245 C CA . SER A 1 154 ? 8.161 -15.757 -22.499 1.00 60.62 154 SER A CA 1
ATOM 1246 C C . SER A 1 154 ? 8.280 -16.715 -23.694 1.00 60.62 154 SER A C 1
ATOM 1248 O O . SER A 1 154 ? 7.450 -17.616 -23.812 1.00 60.62 154 SER A O 1
ATOM 1250 N N . GLU A 1 155 ? 9.277 -16.545 -24.570 1.00 53.06 155 GLU A N 1
ATOM 1251 C CA . GLU A 1 155 ? 9.479 -17.388 -25.754 1.00 53.06 155 GLU A CA 1
ATOM 1252 C C . GLU A 1 155 ? 10.578 -18.453 -25.573 1.00 53.06 155 GLU A C 1
ATOM 1254 O O . GLU A 1 155 ? 10.638 -19.398 -26.362 1.00 53.06 155 GLU A O 1
ATOM 1259 N N . LYS A 1 156 ? 11.431 -18.370 -24.537 1.00 47.34 156 LYS A N 1
ATOM 1260 C CA . LYS A 1 156 ? 12.546 -19.312 -24.312 1.00 47.34 156 LYS A CA 1
ATOM 1261 C C . LYS A 1 156 ? 12.798 -19.545 -22.819 1.00 47.34 156 LYS A C 1
ATOM 1263 O O . LYS A 1 156 ? 13.386 -18.712 -22.138 1.00 47.34 156 LYS A O 1
ATOM 1268 N N . PHE A 1 157 ? 12.394 -20.715 -22.325 1.00 39.12 157 PHE A N 1
ATOM 1269 C CA . PHE A 1 157 ? 12.713 -21.181 -20.974 1.00 39.12 157 PHE A CA 1
ATOM 1270 C C . PHE A 1 157 ? 13.980 -22.045 -21.002 1.00 39.12 157 PHE A C 1
ATOM 1272 O O . PHE A 1 157 ? 13.955 -23.151 -21.536 1.00 39.12 157 PHE A O 1
ATOM 1279 N N . SER A 1 158 ? 15.067 -21.567 -20.395 1.00 39.78 158 SER A N 1
ATOM 1280 C CA . SER A 1 158 ? 16.101 -22.426 -19.806 1.00 39.78 158 SER A CA 1
ATOM 1281 C C . SER A 1 158 ? 16.876 -21.609 -18.764 1.00 39.78 158 SER A C 1
ATOM 1283 O O . SER A 1 158 ? 17.438 -20.577 -19.127 1.00 39.78 158 SER A O 1
ATOM 1285 N N . PRO A 1 159 ? 16.874 -21.987 -17.475 1.00 46.03 159 PRO A N 1
ATOM 1286 C CA . PRO A 1 159 ? 17.718 -21.332 -16.483 1.00 46.03 159 PRO A CA 1
ATOM 1287 C C . PRO A 1 159 ? 19.183 -21.733 -16.710 1.00 46.03 159 PRO A C 1
ATOM 1289 O O . PRO A 1 159 ? 19.486 -22.922 -16.786 1.00 46.03 159 PRO A O 1
ATOM 1292 N N . ASP A 1 160 ? 20.077 -20.749 -16.825 1.00 40.56 160 ASP A N 1
ATOM 1293 C CA . ASP A 1 160 ? 21.527 -20.966 -16.789 1.00 40.56 160 ASP A CA 1
ATOM 1294 C C . ASP A 1 160 ? 22.038 -20.777 -15.351 1.00 40.56 160 ASP A C 1
ATOM 1296 O O . ASP A 1 160 ? 21.961 -19.689 -14.778 1.00 40.56 160 ASP A O 1
ATOM 1300 N N . ASP A 1 161 ? 22.596 -21.844 -14.776 1.00 46.81 161 ASP A N 1
ATOM 1301 C CA . ASP A 1 161 ? 23.038 -21.952 -13.374 1.00 46.81 161 ASP A CA 1
ATOM 1302 C C . ASP A 1 161 ? 24.412 -21.298 -13.077 1.00 46.81 161 ASP A C 1
ATOM 1304 O O . ASP A 1 161 ? 25.101 -21.670 -12.127 1.00 46.81 161 ASP A O 1
ATOM 1308 N N . SER A 1 162 ? 24.872 -20.325 -13.871 1.00 47.41 162 SER A N 1
ATOM 1309 C CA . SER A 1 162 ? 26.276 -19.865 -13.826 1.00 47.41 162 SER A CA 1
ATOM 1310 C C . SER A 1 162 ? 26.558 -18.583 -13.019 1.00 47.41 162 SER A C 1
ATOM 1312 O O . SER A 1 162 ? 27.701 -18.125 -12.974 1.00 47.41 162 SER A O 1
ATOM 1314 N N . ALA A 1 163 ? 25.577 -18.005 -12.317 1.00 48.97 163 ALA A N 1
ATOM 1315 C CA . ALA A 1 163 ? 25.782 -16.764 -11.560 1.00 48.97 163 ALA A CA 1
ATOM 1316 C C . ALA A 1 163 ? 26.354 -17.005 -10.144 1.00 48.97 163 ALA A C 1
ATOM 1318 O O . ALA A 1 163 ? 25.620 -17.211 -9.178 1.00 48.97 163 ALA A O 1
ATOM 1319 N N . SER A 1 164 ? 27.678 -16.911 -9.989 1.00 46.50 164 SER A N 1
ATOM 1320 C CA . SER A 1 164 ? 28.356 -16.945 -8.685 1.00 46.50 164 SER A CA 1
ATOM 1321 C C . SER A 1 164 ? 28.521 -15.537 -8.092 1.00 46.50 164 SER A C 1
ATOM 1323 O O . SER A 1 164 ? 29.605 -14.952 -8.143 1.00 46.50 164 SER A O 1
ATOM 1325 N N . HIS A 1 165 ? 27.458 -14.974 -7.514 1.00 51.78 165 HIS A N 1
ATOM 1326 C CA . HIS A 1 165 ? 27.580 -13.795 -6.648 1.00 51.78 165 HIS A CA 1
ATOM 1327 C C . HIS A 1 165 ? 27.559 -14.217 -5.174 1.00 51.78 165 HIS A C 1
ATOM 1329 O O . HIS A 1 165 ? 26.669 -14.974 -4.780 1.00 51.78 165 HIS A O 1
ATOM 1335 N N . PRO A 1 166 ? 28.503 -13.746 -4.335 1.00 48.09 166 PRO A N 1
ATOM 1336 C CA . PRO A 1 16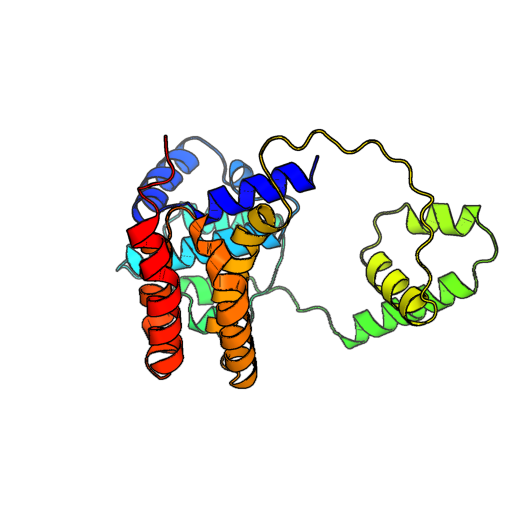6 ? 28.483 -14.057 -2.914 1.00 48.09 166 PRO A CA 1
ATOM 1337 C C . PRO A 1 166 ? 27.223 -13.439 -2.279 1.00 48.09 166 PRO A C 1
ATOM 1339 O O . PRO A 1 166 ? 27.028 -12.222 -2.379 1.00 48.09 166 PRO A O 1
ATOM 1342 N N . PRO A 1 167 ? 26.345 -14.239 -1.647 1.00 57.50 167 PRO A N 1
ATOM 1343 C CA . PRO A 1 167 ? 25.157 -13.709 -0.999 1.00 57.50 167 PRO A CA 1
ATOM 1344 C C . PRO A 1 167 ? 25.573 -12.798 0.158 1.00 57.50 167 PRO A C 1
ATOM 1346 O O . PRO A 1 167 ? 26.439 -13.139 0.964 1.00 57.50 167 PRO A O 1
ATOM 1349 N N . SER A 1 168 ? 24.949 -11.620 0.242 1.00 52.75 168 SER A N 1
ATOM 1350 C CA . SER A 1 168 ? 25.086 -10.760 1.421 1.00 52.75 168 SER A CA 1
ATOM 1351 C C . SER A 1 168 ? 24.643 -11.533 2.668 1.00 52.75 168 SER A C 1
ATOM 1353 O O . SER A 1 168 ? 23.707 -12.328 2.576 1.00 52.75 168 SER A O 1
ATOM 1355 N N . PRO A 1 169 ? 25.279 -11.331 3.830 1.00 52.66 169 PRO A N 1
ATOM 1356 C CA . PRO A 1 169 ? 24.947 -12.098 5.017 1.00 52.66 169 PRO A CA 1
ATOM 1357 C C . PRO A 1 169 ? 23.519 -11.780 5.483 1.00 52.66 169 PRO A C 1
ATOM 1359 O O . PRO A 1 169 ? 23.175 -10.636 5.778 1.00 52.66 169 PRO A O 1
ATOM 1362 N N . VAL A 1 170 ? 22.680 -12.812 5.537 1.00 55.78 170 VAL A N 1
ATOM 1363 C CA . VAL A 1 170 ? 21.277 -12.737 5.947 1.00 55.78 170 VAL A CA 1
ATOM 1364 C C . VAL A 1 170 ? 21.147 -13.406 7.314 1.00 55.78 170 VAL A C 1
ATOM 1366 O O . VAL A 1 170 ? 21.095 -14.627 7.395 1.00 55.78 170 VAL A O 1
ATOM 1369 N N . TYR A 1 171 ? 21.119 -12.622 8.395 1.00 56.62 171 TYR A N 1
ATOM 1370 C CA . TYR A 1 171 ? 21.149 -13.179 9.756 1.00 56.62 171 TYR A CA 1
ATOM 1371 C C . TYR A 1 171 ? 19.763 -13.465 10.369 1.00 56.62 171 TYR A C 1
ATOM 1373 O O . TYR A 1 171 ? 19.664 -14.346 11.213 1.00 56.62 171 TYR A O 1
ATOM 1381 N N . PHE A 1 172 ? 18.688 -12.784 9.939 1.00 55.97 172 PHE A N 1
ATOM 1382 C CA . PHE A 1 172 ? 17.363 -12.891 10.593 1.00 55.97 172 PHE A CA 1
ATOM 1383 C C . PHE A 1 172 ? 16.143 -12.885 9.650 1.00 55.97 172 PHE A C 1
ATOM 1385 O O . PHE A 1 172 ? 15.006 -12.858 10.110 1.00 55.97 172 PHE A O 1
ATOM 1392 N N . SER A 1 173 ? 16.333 -12.889 8.327 1.00 64.31 173 SER A N 1
ATOM 1393 C CA . SER A 1 173 ? 15.250 -12.572 7.383 1.00 64.31 173 SER A CA 1
ATOM 1394 C C . SER A 1 173 ? 15.199 -13.530 6.194 1.00 64.31 173 SER A C 1
ATOM 1396 O O . SER A 1 173 ? 16.139 -13.610 5.416 1.00 64.31 173 SER A O 1
ATOM 1398 N N . ASN A 1 174 ? 14.084 -14.223 5.976 1.00 77.38 174 ASN A N 1
ATOM 1399 C CA . ASN A 1 174 ? 13.864 -15.018 4.761 1.00 77.38 174 ASN A CA 1
ATOM 1400 C C . ASN A 1 174 ? 12.816 -14.354 3.851 1.00 77.38 174 ASN A C 1
ATOM 1402 O O . ASN A 1 174 ? 12.205 -13.350 4.218 1.00 77.38 174 ASN A O 1
ATOM 1406 N N . VAL A 1 175 ? 12.618 -14.901 2.649 1.00 79.94 175 VAL A N 1
ATOM 1407 C CA . VAL A 1 175 ? 11.637 -14.368 1.686 1.00 79.94 175 VAL A CA 1
ATOM 1408 C C . VAL A 1 175 ? 10.231 -14.319 2.291 1.00 79.94 175 VAL A C 1
ATOM 1410 O O . VAL A 1 175 ? 9.535 -13.332 2.090 1.00 79.94 175 VAL A O 1
ATOM 1413 N N . CYS A 1 176 ? 9.838 -15.313 3.094 1.00 78.06 176 CYS A N 1
ATOM 1414 C CA . CYS A 1 176 ? 8.521 -15.358 3.730 1.00 78.06 176 CYS A CA 1
ATOM 1415 C C . CYS A 1 176 ? 8.316 -14.212 4.733 1.00 78.06 176 CYS A C 1
ATOM 1417 O O . CYS A 1 176 ? 7.276 -13.562 4.714 1.00 78.06 176 CYS A O 1
ATOM 1419 N N . LEU A 1 177 ? 9.317 -13.923 5.572 1.00 78.00 177 LEU A N 1
ATOM 1420 C CA . LEU A 1 177 ? 9.257 -12.829 6.547 1.00 78.00 177 LEU A CA 1
ATOM 1421 C C . LEU A 1 177 ? 9.319 -11.452 5.871 1.00 78.00 177 LEU A C 1
ATOM 1423 O O . LEU A 1 177 ? 8.629 -10.535 6.303 1.00 78.00 177 LEU A O 1
ATOM 1427 N N . ARG A 1 178 ? 10.077 -11.307 4.773 1.00 79.69 178 ARG A N 1
ATOM 1428 C CA . ARG A 1 178 ? 10.082 -10.068 3.965 1.00 79.69 178 ARG A CA 1
ATOM 1429 C C . ARG A 1 178 ? 8.794 -9.857 3.185 1.00 79.69 178 ARG A C 1
ATOM 1431 O O . ARG A 1 178 ? 8.410 -8.722 2.931 1.00 79.69 178 ARG A O 1
ATOM 1438 N N . PHE A 1 179 ? 8.133 -10.943 2.797 1.00 84.19 179 PHE A N 1
ATOM 1439 C CA . PHE A 1 179 ? 6.864 -10.883 2.089 1.00 84.19 179 PHE A CA 1
ATOM 1440 C C . PHE A 1 179 ? 5.703 -10.524 3.013 1.00 84.19 179 PHE A C 1
ATOM 1442 O O . PHE A 1 179 ? 4.694 -10.007 2.556 1.00 84.19 179 PHE A O 1
ATOM 1449 N N . LEU A 1 180 ? 5.829 -10.754 4.315 1.00 83.00 180 LEU A N 1
ATOM 1450 C CA . LEU A 1 180 ? 4.729 -10.589 5.252 1.00 83.00 180 LEU A CA 1
ATOM 1451 C C . LEU A 1 180 ? 4.165 -9.144 5.313 1.00 83.00 180 LEU A C 1
ATOM 1453 O O . LEU A 1 180 ? 2.946 -8.991 5.208 1.00 83.00 180 LEU A O 1
ATOM 1457 N N . PRO A 1 181 ? 4.985 -8.073 5.374 1.00 82.62 181 PRO A N 1
ATOM 1458 C CA . PRO A 1 181 ? 4.494 -6.696 5.245 1.00 82.62 181 PRO A CA 1
ATOM 1459 C C . PRO A 1 181 ? 3.811 -6.410 3.898 1.00 82.62 181 PRO A C 1
ATOM 1461 O O . PRO A 1 181 ? 2.871 -5.620 3.836 1.00 82.62 181 PRO A O 1
ATOM 1464 N N . VAL A 1 182 ? 4.256 -7.064 2.820 1.00 86.06 182 VAL A N 1
ATOM 1465 C CA . VAL A 1 182 ? 3.643 -6.949 1.486 1.00 86.06 182 VAL A CA 1
ATOM 1466 C C . VAL A 1 182 ? 2.299 -7.673 1.456 1.00 86.06 182 VAL A C 1
ATOM 1468 O O . VAL A 1 182 ? 1.318 -7.121 0.968 1.00 86.06 182 VAL A O 1
ATOM 1471 N N . LEU A 1 183 ? 2.221 -8.875 2.033 1.00 85.50 183 LEU A N 1
ATOM 1472 C CA . LEU A 1 183 ? 0.995 -9.659 2.163 1.00 85.50 183 LEU A CA 1
ATOM 1473 C C . LEU A 1 183 ? -0.077 -8.876 2.923 1.00 85.50 183 LEU A C 1
ATOM 1475 O O . LEU A 1 183 ? -1.224 -8.832 2.487 1.00 85.50 183 LEU A O 1
ATOM 1479 N N . VAL A 1 184 ? 0.314 -8.191 4.000 1.00 85.12 184 VAL A N 1
ATOM 1480 C CA . VAL A 1 184 ? -0.557 -7.267 4.730 1.00 85.12 184 VAL A CA 1
ATOM 1481 C C . VAL A 1 184 ? -1.175 -6.241 3.787 1.00 85.12 184 VAL A C 1
ATOM 1483 O O . VAL A 1 184 ? -2.398 -6.134 3.761 1.00 85.12 184 VAL A O 1
ATOM 1486 N N . VAL A 1 185 ? -0.376 -5.544 2.975 1.00 87.06 185 VAL A N 1
ATOM 1487 C CA . VAL A 1 185 ? -0.880 -4.561 2.001 1.00 87.06 185 VAL A CA 1
ATOM 1488 C C . VAL A 1 185 ? -1.776 -5.229 0.954 1.00 87.06 185 VAL A C 1
ATOM 1490 O O . VAL A 1 185 ? -2.863 -4.724 0.683 1.00 87.06 185 VAL A O 1
ATOM 1493 N N . VAL A 1 186 ? -1.384 -6.387 0.413 1.00 87.69 186 VAL A N 1
ATOM 1494 C CA . VAL A 1 186 ? -2.168 -7.150 -0.576 1.00 87.69 186 VAL A CA 1
ATOM 1495 C C . VAL A 1 186 ? -3.570 -7.461 -0.054 1.00 87.69 186 VAL A C 1
ATOM 1497 O O . VAL A 1 186 ? -4.544 -7.208 -0.761 1.00 87.69 186 VAL A O 1
ATOM 1500 N N . ILE A 1 187 ? -3.701 -7.934 1.187 1.00 87.88 187 ILE A N 1
ATOM 1501 C CA . ILE A 1 187 ? -5.012 -8.217 1.787 1.00 87.88 187 ILE A CA 1
ATOM 1502 C C . ILE A 1 187 ? -5.881 -6.957 1.826 1.00 87.88 187 ILE A C 1
ATOM 1504 O O . ILE A 1 187 ? -7.045 -7.016 1.430 1.00 87.88 18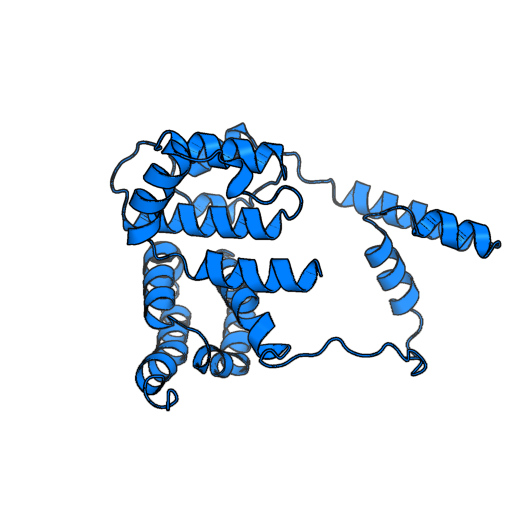7 ILE A O 1
ATOM 1508 N N . LEU A 1 188 ? -5.326 -5.812 2.238 1.00 87.25 188 LEU A N 1
ATOM 1509 C CA . LEU A 1 188 ? -6.070 -4.545 2.284 1.00 87.25 188 LEU A CA 1
ATOM 1510 C C . LEU A 1 188 ? -6.586 -4.157 0.892 1.00 87.25 188 LEU A C 1
ATOM 1512 O O . LEU A 1 188 ? -7.768 -3.862 0.728 1.00 87.25 188 LEU A O 1
ATOM 1516 N N . ARG A 1 189 ? -5.730 -4.251 -0.133 1.00 87.19 189 ARG A N 1
ATOM 1517 C CA . ARG A 1 189 ? -6.111 -3.948 -1.524 1.00 87.19 189 ARG A CA 1
ATOM 1518 C C . ARG A 1 189 ? -7.183 -4.900 -2.050 1.00 87.19 189 ARG A C 1
ATOM 1520 O O . ARG A 1 189 ? -8.083 -4.477 -2.767 1.00 87.19 189 ARG A O 1
ATOM 1527 N N . PHE A 1 190 ? -7.125 -6.176 -1.682 1.00 88.25 190 PHE A N 1
ATOM 1528 C CA . PHE A 1 190 ? -8.124 -7.160 -2.103 1.00 88.25 190 PHE A CA 1
ATOM 1529 C C . PHE A 1 190 ? -9.476 -6.950 -1.407 1.00 88.25 190 PHE A C 1
ATOM 1531 O O . PHE A 1 190 ? -10.507 -7.272 -1.993 1.00 88.25 190 PHE A O 1
ATOM 1538 N N . ILE A 1 191 ? -9.501 -6.392 -0.191 1.00 87.62 191 ILE A N 1
ATOM 1539 C CA . ILE A 1 191 ? -10.746 -6.001 0.492 1.00 87.62 191 ILE A CA 1
ATOM 1540 C C . ILE A 1 191 ? -11.396 -4.792 -0.205 1.00 87.62 191 ILE A C 1
ATOM 1542 O O . ILE A 1 191 ? -12.619 -4.777 -0.375 1.00 87.62 191 ILE A O 1
ATOM 1546 N N . GLU A 1 192 ? -10.591 -3.817 -0.643 1.00 85.38 192 GLU A N 1
ATOM 1547 C CA . GLU A 1 192 ? -11.047 -2.600 -1.341 1.00 85.38 192 GLU A CA 1
ATOM 1548 C C . GLU A 1 192 ? -11.701 -2.884 -2.698 1.00 85.38 192 GLU A C 1
ATOM 1550 O O . GLU A 1 192 ? -12.624 -2.180 -3.109 1.00 85.38 192 GLU A O 1
ATOM 1555 N N . LEU A 1 193 ? -11.237 -3.910 -3.412 1.00 84.38 193 LEU A N 1
ATOM 1556 C CA . LEU A 1 193 ? -11.738 -4.242 -4.742 1.00 84.38 193 LEU A CA 1
ATOM 1557 C C . LEU A 1 193 ? -13.134 -4.879 -4.654 1.00 84.38 193 LEU A C 1
ATOM 1559 O O . LEU A 1 193 ? -13.264 -5.958 -4.088 1.00 84.38 193 LEU A O 1
ATOM 1563 N N . PRO A 1 194 ? -14.190 -4.303 -5.262 1.00 75.31 194 PRO A N 1
ATOM 1564 C CA . PRO A 1 194 ? -15.548 -4.846 -5.170 1.00 75.31 194 PRO A CA 1
ATOM 1565 C C . PRO A 1 194 ? -15.808 -6.055 -6.093 1.00 75.31 194 PRO A C 1
ATOM 1567 O O . PRO A 1 194 ? -16.947 -6.321 -6.471 1.00 75.31 194 PRO A O 1
ATOM 1570 N N . VAL A 1 195 ? -14.765 -6.784 -6.493 1.00 82.25 195 VAL A N 1
ATOM 1571 C CA . VAL A 1 195 ? -14.834 -7.839 -7.513 1.00 82.25 195 VAL A CA 1
ATOM 1572 C C . VAL A 1 195 ? -14.926 -9.208 -6.842 1.00 82.25 195 VAL A C 1
ATOM 1574 O O . VAL A 1 195 ? -13.983 -9.654 -6.196 1.00 82.25 195 VAL A O 1
ATOM 1577 N N . GLN A 1 196 ? -16.033 -9.926 -7.055 1.00 77.00 196 GLN A N 1
ATOM 1578 C CA . GLN A 1 196 ? -16.289 -11.221 -6.406 1.00 77.00 196 GLN A CA 1
ATOM 1579 C C . GLN A 1 196 ? -15.162 -12.248 -6.613 1.00 77.00 196 GLN A C 1
ATOM 1581 O O . GLN A 1 196 ? -14.780 -12.940 -5.673 1.00 77.00 196 GLN A O 1
ATOM 1586 N N . HIS A 1 197 ? -14.590 -12.318 -7.817 1.00 81.31 197 HIS A N 1
ATOM 1587 C CA . HIS A 1 197 ? -13.491 -13.240 -8.109 1.00 81.31 197 HIS A CA 1
ATOM 1588 C C . HIS A 1 197 ? -12.212 -12.919 -7.315 1.00 81.31 197 HIS A C 1
ATOM 1590 O O . HIS A 1 197 ? -11.522 -13.826 -6.859 1.00 81.31 197 HIS A O 1
ATOM 1596 N N . VAL A 1 198 ? -11.925 -11.635 -7.069 1.00 83.81 198 VAL A N 1
ATOM 1597 C CA . VAL A 1 198 ? -10.770 -11.212 -6.258 1.00 83.81 198 VAL A CA 1
ATOM 1598 C C . VAL A 1 198 ? -10.915 -11.701 -4.817 1.00 83.81 198 VAL A C 1
ATOM 1600 O O . VAL A 1 198 ? -9.938 -12.131 -4.213 1.00 83.81 198 VAL A O 1
ATOM 1603 N N . HIS A 1 199 ? -12.135 -11.723 -4.278 1.00 80.38 199 HIS A N 1
ATOM 1604 C CA . HIS A 1 199 ? -12.376 -12.252 -2.936 1.00 80.38 199 HIS A CA 1
ATOM 1605 C C . HIS A 1 199 ? -12.203 -13.767 -2.849 1.00 80.38 199 HIS A C 1
ATOM 1607 O O . HIS A 1 199 ? -11.673 -14.247 -1.854 1.00 80.38 199 HIS A O 1
ATOM 1613 N N . GLN A 1 200 ? -12.567 -14.518 -3.891 1.00 84.25 200 GLN A N 1
ATOM 1614 C CA . GLN A 1 200 ? -12.273 -15.955 -3.945 1.00 84.25 200 GLN A CA 1
ATOM 1615 C C . GLN A 1 200 ? -10.761 -16.205 -3.914 1.00 84.25 200 GLN A C 1
ATOM 1617 O O . GLN A 1 200 ? -10.291 -17.079 -3.192 1.00 84.25 200 GLN A O 1
ATOM 1622 N N . ILE A 1 201 ? -9.986 -15.394 -4.640 1.00 86.94 201 ILE A N 1
ATOM 1623 C CA . ILE A 1 201 ? -8.521 -15.461 -4.600 1.00 86.94 201 ILE A CA 1
ATOM 1624 C C . ILE A 1 201 ? -8.004 -15.087 -3.205 1.00 86.94 201 ILE A C 1
ATOM 1626 O O . ILE A 1 201 ? -7.129 -15.774 -2.685 1.00 86.94 201 ILE A O 1
ATOM 1630 N N . LEU A 1 202 ? -8.555 -14.045 -2.572 1.00 87.62 202 LEU A N 1
ATOM 1631 C CA . LEU A 1 202 ? -8.190 -13.660 -1.204 1.00 87.62 202 LEU A CA 1
ATOM 1632 C C . LEU A 1 202 ? -8.423 -14.807 -0.217 1.00 87.62 202 LEU A C 1
ATOM 1634 O O . LEU A 1 202 ? -7.582 -15.065 0.638 1.00 87.62 202 LEU A O 1
ATOM 1638 N N . GLU A 1 203 ? -9.542 -15.514 -0.345 1.00 85.19 203 GLU A N 1
ATOM 1639 C CA . GLU A 1 203 ? -9.845 -16.670 0.491 1.00 85.19 203 GLU A CA 1
ATOM 1640 C C . GLU A 1 203 ? -8.821 -17.797 0.327 1.00 85.19 203 GLU A C 1
ATOM 1642 O O . GLU A 1 203 ? -8.417 -18.375 1.333 1.00 85.19 203 GLU A O 1
ATOM 1647 N N . VAL A 1 204 ? -8.371 -18.067 -0.901 1.00 87.81 204 VAL A N 1
ATOM 1648 C CA . VAL A 1 204 ? -7.317 -19.055 -1.192 1.00 87.81 204 VAL A CA 1
ATOM 1649 C C . VAL A 1 204 ? -5.965 -18.598 -0.638 1.00 87.81 204 VAL A C 1
ATOM 1651 O O . VAL A 1 204 ? -5.251 -19.380 -0.012 1.00 87.81 204 VAL A O 1
ATOM 1654 N N . ILE A 1 205 ? -5.615 -17.319 -0.813 1.00 87.75 205 ILE A N 1
ATOM 1655 C CA . ILE A 1 205 ? -4.394 -16.726 -0.246 1.00 87.75 205 ILE A CA 1
ATOM 1656 C C . ILE A 1 205 ? -4.381 -16.902 1.272 1.00 87.75 205 ILE A C 1
ATOM 1658 O O . ILE A 1 205 ? -3.372 -17.320 1.837 1.00 87.75 205 ILE A O 1
ATOM 1662 N N . LEU A 1 206 ? -5.501 -16.610 1.930 1.00 86.81 206 LEU A N 1
ATOM 1663 C CA . LEU A 1 206 ? -5.651 -16.767 3.370 1.00 86.81 206 LEU A CA 1
ATOM 1664 C C . LEU A 1 206 ? -5.512 -18.234 3.804 1.00 86.81 206 LEU A C 1
ATOM 1666 O O . LEU A 1 206 ? -4.827 -18.506 4.787 1.00 86.81 206 LEU A O 1
ATOM 1670 N N . ASP A 1 207 ? -6.077 -19.185 3.061 1.00 85.00 207 ASP A N 1
ATOM 1671 C CA . ASP A 1 207 ? -5.974 -20.613 3.394 1.00 85.00 207 ASP A CA 1
ATOM 1672 C C . ASP A 1 207 ? -4.526 -21.128 3.331 1.00 85.00 207 ASP A C 1
ATOM 1674 O O . ASP A 1 207 ? -4.119 -21.933 4.168 1.00 85.00 207 ASP A O 1
ATOM 1678 N N . HIS A 1 208 ? -3.716 -20.631 2.391 1.00 87.31 208 HIS A N 1
ATOM 1679 C CA . HIS A 1 208 ? -2.330 -21.081 2.225 1.00 87.31 208 HIS A CA 1
ATOM 1680 C C . HIS A 1 208 ? -1.302 -20.277 3.026 1.00 87.31 208 HIS A C 1
ATOM 1682 O O . HIS A 1 208 ? -0.310 -20.839 3.491 1.00 87.31 208 HIS A O 1
ATOM 1688 N N . LEU A 1 209 ? -1.501 -18.965 3.172 1.00 87.00 209 LEU A N 1
ATOM 1689 C CA . LEU A 1 209 ? -0.489 -18.049 3.709 1.00 87.00 209 LEU A CA 1
ATOM 1690 C C . LEU A 1 209 ? -0.819 -17.513 5.105 1.00 87.00 209 LEU A C 1
ATOM 1692 O O . LEU A 1 209 ? 0.022 -16.836 5.695 1.00 87.00 209 LEU A O 1
ATOM 1696 N N . SER A 1 210 ? -1.985 -17.834 5.678 1.00 80.50 210 SER A N 1
ATOM 1697 C CA . SER A 1 210 ? -2.349 -17.401 7.041 1.00 80.50 210 SER A CA 1
ATOM 1698 C C . SER A 1 210 ? -1.336 -17.823 8.103 1.00 80.50 210 SER A C 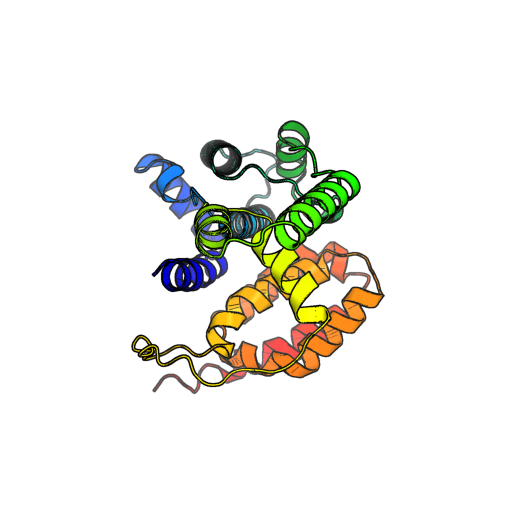1
ATOM 1700 O O . SER A 1 210 ? -1.114 -17.075 9.048 1.00 80.50 210 SER A O 1
ATOM 1702 N N . ILE A 1 211 ? -0.648 -18.957 7.928 1.00 82.44 211 ILE A N 1
ATOM 1703 C CA . ILE A 1 211 ? 0.394 -19.412 8.861 1.00 82.44 211 ILE A CA 1
ATOM 1704 C C . ILE A 1 211 ? 1.535 -18.401 9.027 1.00 82.44 211 ILE A C 1
ATOM 1706 O O . ILE A 1 211 ? 2.159 -18.342 10.087 1.00 82.44 211 ILE A O 1
ATOM 1710 N N . LEU A 1 212 ? 1.791 -17.573 8.008 1.00 83.06 212 LEU A N 1
ATOM 1711 C CA . LEU A 1 212 ? 2.812 -16.534 8.078 1.00 83.06 212 LEU A CA 1
ATOM 1712 C C . LEU A 1 212 ? 2.458 -15.482 9.133 1.00 83.06 212 LEU A C 1
ATOM 1714 O O . LEU A 1 212 ? 3.357 -15.001 9.812 1.00 83.06 212 LEU A O 1
ATOM 1718 N N . TYR A 1 213 ? 1.172 -15.203 9.367 1.00 79.31 213 TYR A N 1
ATOM 1719 C CA . TYR A 1 213 ? 0.726 -14.227 10.368 1.00 79.31 213 TYR A CA 1
ATOM 1720 C C . TYR A 1 213 ? 1.074 -14.599 11.810 1.00 79.31 213 TYR A C 1
ATOM 1722 O O . TYR A 1 213 ? 1.031 -13.728 12.675 1.00 79.31 213 TYR A O 1
ATOM 1730 N N . LYS A 1 214 ? 1.511 -15.838 12.073 1.00 78.50 214 LYS A N 1
ATOM 1731 C CA . LYS A 1 214 ? 2.154 -16.208 13.343 1.00 78.50 214 LYS A CA 1
ATOM 1732 C C . LYS A 1 214 ? 3.380 -15.348 13.662 1.00 78.50 214 LYS A C 1
ATOM 1734 O O . LYS A 1 214 ? 3.697 -15.157 14.830 1.00 78.50 214 LYS A O 1
ATOM 1739 N N . PHE A 1 215 ? 4.065 -14.855 12.636 1.00 78.06 215 PHE A N 1
ATOM 1740 C CA . PHE A 1 215 ? 5.278 -14.049 12.757 1.00 78.06 215 PHE A CA 1
ATOM 1741 C C . PHE A 1 215 ? 5.016 -12.551 12.577 1.00 78.06 215 PHE A C 1
ATOM 1743 O O . PHE A 1 215 ? 5.966 -11.776 12.504 1.00 78.06 215 PHE A O 1
ATOM 1750 N N . TYR A 1 216 ? 3.749 -12.142 12.456 1.00 79.31 216 TYR A N 1
ATOM 1751 C CA . TYR A 1 216 ? 3.394 -10.736 12.352 1.00 79.31 216 TYR A CA 1
ATOM 1752 C C . TYR A 1 216 ? 3.148 -10.143 13.730 1.00 79.31 216 TYR A C 1
ATOM 1754 O O . TYR A 1 216 ? 2.407 -10.723 14.519 1.00 79.31 216 TYR A O 1
ATOM 1762 N N . ASP A 1 217 ? 3.712 -8.967 13.974 1.00 72.12 217 ASP A N 1
ATOM 1763 C CA . ASP A 1 217 ? 3.556 -8.213 15.211 1.00 72.12 217 ASP A CA 1
ATOM 1764 C C . ASP A 1 217 ? 3.199 -6.756 14.867 1.00 72.12 217 ASP A C 1
ATOM 1766 O O . ASP A 1 217 ? 3.947 -6.149 14.093 1.00 72.12 217 ASP A O 1
ATOM 1770 N N . PRO A 1 218 ? 2.082 -6.171 15.359 1.00 73.94 218 PRO A N 1
ATOM 1771 C CA . PRO A 1 218 ? 1.020 -6.737 16.211 1.00 73.94 218 PRO A CA 1
ATOM 1772 C C . PRO A 1 218 ? -0.230 -7.227 15.427 1.00 73.94 218 PRO A C 1
ATOM 1774 O O . PRO A 1 218 ? -0.948 -6.423 14.813 1.00 73.94 218 PRO A O 1
ATOM 1777 N N . PRO A 1 219 ? -0.598 -8.527 15.492 1.00 75.00 219 PRO A N 1
ATOM 1778 C CA . PRO A 1 219 ? -1.631 -9.109 14.628 1.00 75.00 219 PRO A CA 1
ATOM 1779 C C . PRO A 1 219 ? -3.064 -8.713 15.026 1.00 75.00 219 PRO A C 1
ATOM 1781 O O . PRO A 1 219 ? -3.911 -8.532 14.149 1.00 75.00 219 PRO A O 1
ATOM 1784 N N . ILE A 1 220 ? -3.345 -8.510 16.322 1.00 81.00 220 ILE A N 1
ATOM 1785 C CA . ILE A 1 220 ? -4.665 -8.044 16.797 1.00 81.00 220 ILE A CA 1
ATOM 1786 C C . ILE A 1 220 ? -4.929 -6.610 16.371 1.00 81.00 220 ILE A C 1
ATOM 1788 O O . ILE A 1 220 ? -6.003 -6.320 15.852 1.00 81.00 220 ILE A O 1
ATOM 1792 N N . THR A 1 221 ? -3.961 -5.717 16.580 1.00 81.56 221 THR A N 1
ATOM 1793 C CA . THR A 1 221 ? -4.101 -4.303 16.223 1.00 81.56 221 THR A CA 1
ATOM 1794 C C . THR A 1 221 ? -4.365 -4.168 14.732 1.00 81.56 221 THR A C 1
ATOM 1796 O O . THR A 1 221 ? -5.283 -3.458 14.334 1.00 81.56 221 THR A O 1
ATOM 1799 N N . TYR A 1 222 ? -3.637 -4.917 13.900 1.00 82.94 222 TYR A N 1
ATOM 1800 C CA . TYR A 1 222 ? -3.897 -4.970 12.466 1.00 82.94 222 TYR A CA 1
ATOM 1801 C C . TYR A 1 222 ? -5.295 -5.479 12.121 1.00 82.94 222 TYR A C 1
ATOM 1803 O O . TYR A 1 222 ? -5.976 -4.859 11.300 1.00 82.94 222 TYR A O 1
ATOM 1811 N N . LEU A 1 223 ? -5.740 -6.575 12.742 1.00 85.75 223 LEU A N 1
ATOM 1812 C CA . LEU A 1 223 ? -7.076 -7.116 12.510 1.00 85.75 223 LEU A CA 1
ATOM 1813 C C . LEU A 1 223 ? -8.157 -6.103 12.906 1.00 85.75 223 LEU A C 1
ATOM 1815 O O . LEU A 1 223 ? -9.049 -5.832 12.108 1.00 85.75 223 LEU A O 1
ATOM 1819 N N . TYR A 1 224 ? -8.054 -5.507 14.095 1.00 86.06 224 TYR A N 1
ATOM 1820 C CA . TYR A 1 224 ? -8.972 -4.475 14.578 1.00 86.06 224 TYR A CA 1
ATOM 1821 C C . TYR A 1 224 ? -9.042 -3.296 13.602 1.00 86.06 224 TYR A C 1
ATOM 1823 O O . TYR A 1 224 ? -10.117 -2.956 13.110 1.00 86.06 224 TYR A O 1
ATOM 1831 N N . ASN A 1 225 ? -7.881 -2.747 13.247 1.00 85.94 225 ASN A N 1
ATOM 1832 C CA . ASN A 1 225 ? -7.731 -1.635 12.315 1.00 85.94 225 ASN A CA 1
ATOM 1833 C C . ASN A 1 225 ? -8.344 -1.943 10.942 1.00 85.94 225 ASN A C 1
ATOM 1835 O O . ASN A 1 225 ? -9.018 -1.099 10.356 1.00 85.94 225 ASN A O 1
ATOM 1839 N N . THR A 1 226 ? -8.142 -3.161 10.440 1.00 87.62 226 THR A N 1
ATOM 1840 C CA . THR A 1 226 ? -8.678 -3.611 9.149 1.00 87.62 226 THR A CA 1
ATOM 1841 C C . THR A 1 226 ? -10.196 -3.766 9.201 1.00 87.62 226 THR A C 1
ATOM 1843 O O . THR A 1 226 ? -10.898 -3.265 8.325 1.00 87.62 226 THR A O 1
ATOM 1846 N N . LEU A 1 227 ? -10.726 -4.425 10.234 1.00 88.50 227 LEU A N 1
ATOM 1847 C CA . LEU A 1 227 ? -12.165 -4.641 10.386 1.00 88.50 227 LEU A CA 1
ATOM 1848 C C . LEU A 1 227 ? -12.931 -3.337 10.601 1.00 88.50 227 LEU A C 1
ATOM 1850 O O . LEU A 1 227 ? -14.041 -3.202 10.089 1.00 88.50 227 LEU A O 1
ATOM 1854 N N . HIS A 1 228 ? -12.352 -2.406 11.357 1.00 87.94 228 HIS A N 1
ATOM 1855 C CA . HIS A 1 228 ? -12.968 -1.120 11.651 1.00 87.94 228 HIS A CA 1
ATOM 1856 C C . HIS A 1 228 ? -12.957 -0.199 10.426 1.00 87.94 228 HIS A C 1
ATOM 1858 O O . HIS A 1 228 ? -13.994 0.331 10.046 1.00 87.94 228 HIS A O 1
ATOM 1864 N N . PHE A 1 229 ? -11.810 -0.061 9.754 1.00 86.69 229 PHE A N 1
ATOM 1865 C CA . PHE A 1 229 ? -11.692 0.811 8.584 1.00 86.69 229 PHE A CA 1
ATOM 1866 C C . PHE A 1 229 ? -12.529 0.327 7.391 1.00 86.69 229 PHE A C 1
ATOM 1868 O O . PHE A 1 229 ? -13.174 1.124 6.717 1.00 86.69 229 PHE A O 1
ATOM 1875 N N . TYR A 1 230 ? -12.580 -0.987 7.150 1.00 87.75 230 TYR A N 1
ATOM 1876 C CA . TYR A 1 230 ? -13.356 -1.567 6.047 1.00 87.75 230 TYR A CA 1
ATOM 1877 C C . TYR A 1 230 ? -14.737 -2.075 6.470 1.00 87.75 230 TYR A C 1
ATOM 1879 O O . TYR A 1 230 ? -15.320 -2.905 5.769 1.00 87.75 230 TYR A O 1
ATOM 1887 N N . GLU A 1 231 ? -15.296 -1.590 7.583 1.00 87.38 231 GLU A N 1
ATOM 1888 C CA . GLU A 1 231 ? -16.585 -2.061 8.109 1.00 87.38 231 GLU A CA 1
ATOM 1889 C C . GLU A 1 231 ? -17.682 -2.039 7.034 1.00 87.38 231 GLU A C 1
ATOM 1891 O O . GLU A 1 231 ? -18.371 -3.040 6.833 1.00 87.38 231 GLU A O 1
ATOM 1896 N N . ARG A 1 232 ? -17.796 -0.931 6.290 1.00 83.94 232 ARG A N 1
ATOM 1897 C CA . ARG A 1 232 ? -18.797 -0.761 5.223 1.00 83.94 232 ARG A CA 1
ATOM 1898 C C . ARG A 1 232 ? -18.663 -1.821 4.127 1.00 83.94 232 ARG A C 1
ATOM 1900 O O . ARG A 1 232 ? -19.667 -2.363 3.686 1.00 83.94 232 ARG A O 1
ATOM 1907 N N . MET A 1 233 ? -17.433 -2.150 3.734 1.00 82.94 233 MET A N 1
ATOM 1908 C CA . MET A 1 233 ? -17.136 -3.125 2.674 1.00 82.94 233 MET A CA 1
ATOM 1909 C C . MET A 1 233 ? -17.306 -4.573 3.147 1.00 82.94 233 MET A C 1
ATOM 1911 O O . MET A 1 233 ? -17.658 -5.458 2.366 1.00 82.94 233 MET A O 1
ATOM 1915 N N . LEU A 1 234 ? -17.040 -4.830 4.429 1.00 85.38 234 LEU A N 1
ATOM 1916 C CA . LEU A 1 234 ? -17.138 -6.156 5.040 1.00 85.38 234 LEU A CA 1
ATOM 1917 C C . LEU A 1 234 ? -18.549 -6.478 5.549 1.00 85.38 234 LEU A C 1
ATOM 1919 O O . LEU A 1 234 ? -18.852 -7.651 5.768 1.00 85.38 234 LEU A O 1
ATOM 1923 N N . LYS A 1 235 ? -19.418 -5.474 5.725 1.00 84.94 235 LYS A N 1
ATOM 1924 C CA . LYS A 1 235 ? -20.805 -5.646 6.187 1.00 84.94 235 LYS A CA 1
ATOM 1925 C C . LYS A 1 235 ? -21.598 -6.596 5.294 1.00 84.94 235 LYS A C 1
ATOM 1927 O O . LYS A 1 235 ? -22.245 -7.507 5.801 1.00 84.94 235 LYS A O 1
ATOM 1932 N N . ASP A 1 236 ? -21.471 -6.437 3.982 1.00 83.31 236 ASP A N 1
ATOM 1933 C CA . ASP A 1 236 ? -22.169 -7.272 2.999 1.00 83.31 236 ASP A CA 1
ATOM 1934 C C . ASP A 1 236 ? -21.447 -8.609 2.736 1.00 83.31 236 ASP A C 1
ATOM 1936 O O . ASP A 1 236 ? -21.835 -9.379 1.858 1.00 83.31 236 ASP A O 1
ATOM 1940 N N . ARG A 1 237 ? -20.369 -8.900 3.482 1.00 83.06 237 ARG A N 1
ATOM 1941 C CA . ARG A 1 237 ? -19.463 -10.040 3.255 1.00 83.06 237 ARG A CA 1
ATOM 1942 C C . ARG A 1 237 ? -19.105 -10.759 4.563 1.00 83.06 237 ARG A C 1
ATOM 1944 O O . ARG A 1 237 ? -17.933 -10.810 4.954 1.00 83.06 237 ARG A O 1
ATOM 1951 N N . PRO A 1 238 ? -20.091 -11.363 5.246 1.00 84.06 238 PRO A N 1
ATOM 1952 C CA . PRO A 1 238 ? -19.869 -11.998 6.540 1.00 84.06 238 PRO A CA 1
ATOM 1953 C C . PRO A 1 238 ? -18.910 -13.196 6.470 1.00 84.06 238 PRO A C 1
ATOM 1955 O O . PRO A 1 238 ? -18.175 -13.426 7.427 1.00 84.06 238 PRO A O 1
ATOM 1958 N N . SER A 1 239 ? -18.858 -13.935 5.353 1.00 84.25 239 SER A N 1
ATOM 1959 C CA . SER A 1 239 ? -17.943 -15.076 5.183 1.00 84.25 239 SER A CA 1
ATOM 1960 C C . SER A 1 239 ? -16.475 -14.649 5.241 1.00 84.25 239 SER A C 1
ATOM 1962 O O . SER A 1 239 ? -15.708 -15.193 6.033 1.00 84.25 239 SER A O 1
ATOM 1964 N N . LEU A 1 240 ? -16.104 -13.621 4.472 1.00 85.44 240 LEU A N 1
ATOM 1965 C CA . LEU A 1 240 ? -14.749 -13.074 4.446 1.00 85.44 240 LEU A CA 1
ATOM 1966 C C . LEU A 1 240 ? -14.364 -12.474 5.802 1.00 85.44 240 LEU A C 1
ATOM 1968 O O . LEU A 1 240 ? -13.264 -12.720 6.294 1.00 85.44 240 LEU A O 1
ATOM 1972 N N . LYS A 1 241 ? -15.286 -11.734 6.434 1.00 86.94 241 LYS A N 1
ATOM 1973 C CA . LYS A 1 241 ? -15.082 -11.174 7.777 1.00 86.94 241 LYS A CA 1
ATOM 1974 C C . LYS A 1 241 ? -14.783 -12.275 8.797 1.00 86.94 241 LYS A C 1
ATOM 1976 O O . LYS A 1 241 ? -13.804 -12.177 9.533 1.00 86.94 241 LYS A O 1
ATOM 1981 N N . THR A 1 242 ? -15.584 -13.339 8.807 1.00 86.12 242 THR A N 1
ATOM 1982 C CA . THR A 1 242 ? -15.367 -14.503 9.676 1.00 86.12 242 THR A CA 1
ATOM 1983 C C . THR A 1 242 ? -14.035 -15.179 9.377 1.00 86.12 242 THR A C 1
ATOM 1985 O O . THR A 1 242 ? -13.304 -15.502 10.307 1.00 86.12 242 THR A O 1
ATOM 1988 N N . LYS A 1 243 ? -13.672 -15.343 8.101 1.00 85.44 243 LYS A N 1
ATOM 1989 C CA . LYS A 1 243 ? -12.414 -15.984 7.699 1.00 85.44 243 LYS A CA 1
ATOM 1990 C C . LYS A 1 243 ? -11.185 -15.198 8.164 1.00 85.44 243 LYS A C 1
ATOM 1992 O O . LYS A 1 243 ? -10.273 -15.789 8.732 1.00 85.44 243 LYS A O 1
ATOM 1997 N N . LEU A 1 244 ? -11.195 -13.872 8.011 1.00 86.12 244 LEU A N 1
ATOM 1998 C CA . LEU A 1 244 ? -10.139 -12.990 8.524 1.00 86.12 244 LEU A CA 1
ATOM 1999 C C . LEU A 1 244 ? -9.971 -13.132 10.041 1.00 86.12 244 LEU A C 1
ATOM 2001 O O . LEU A 1 244 ? -8.852 -13.266 10.525 1.00 86.12 244 LEU A O 1
ATOM 2005 N N . VAL A 1 245 ? -11.075 -13.154 10.793 1.00 85.81 245 VAL A N 1
ATOM 2006 C CA . VAL A 1 245 ? -11.037 -13.328 12.252 1.00 85.81 245 VAL A CA 1
ATOM 2007 C C . VAL A 1 245 ? -10.515 -14.717 12.624 1.00 85.81 245 VAL A C 1
ATOM 2009 O O . VAL A 1 245 ? -9.577 -14.827 13.408 1.00 85.81 245 VAL A O 1
ATOM 2012 N N . LEU A 1 246 ? -11.078 -15.780 12.046 1.00 81.56 246 LEU A N 1
ATOM 2013 C CA . LEU A 1 246 ? -10.726 -17.162 12.384 1.00 81.56 246 LEU A CA 1
ATOM 2014 C C . LEU A 1 246 ? -9.293 -17.527 12.016 1.00 81.56 246 LEU A C 1
ATOM 2016 O O . LEU A 1 246 ? -8.703 -18.361 12.691 1.00 81.56 246 LEU A O 1
ATOM 2020 N N . LEU A 1 247 ? -8.736 -16.929 10.967 1.00 75.81 247 LEU A N 1
ATOM 2021 C CA . LEU A 1 247 ? -7.371 -17.223 10.550 1.00 75.81 247 LEU A CA 1
ATOM 2022 C C . LEU A 1 247 ? -6.339 -16.354 11.259 1.00 75.81 247 LEU A C 1
ATOM 2024 O O . LEU A 1 247 ? -5.221 -16.813 11.427 1.00 75.81 247 LEU A O 1
ATOM 2028 N N . LEU A 1 248 ? -6.676 -15.139 11.703 1.00 74.75 248 LEU A N 1
ATOM 2029 C CA . LEU A 1 248 ? -5.700 -14.227 12.316 1.00 74.75 248 LEU A CA 1
ATOM 2030 C C . LEU A 1 248 ? -5.719 -14.256 13.852 1.00 74.75 248 LEU A C 1
ATOM 2032 O O . LEU A 1 248 ? -4.668 -14.123 14.480 1.00 74.75 248 LEU A O 1
ATOM 2036 N N . VAL A 1 249 ? -6.881 -14.475 14.479 1.00 75.44 249 VAL A N 1
ATOM 2037 C CA . VAL A 1 249 ? -7.017 -14.488 15.949 1.00 75.44 249 VAL A CA 1
ATOM 2038 C C . VAL A 1 249 ? -6.269 -15.644 16.623 1.00 75.44 249 VAL A C 1
ATOM 2040 O O . VAL A 1 249 ? -5.603 -15.381 17.624 1.00 75.44 249 VAL A O 1
ATOM 2043 N N . PRO A 1 250 ? -6.305 -16.902 16.136 1.00 69.50 250 PRO A N 1
ATOM 2044 C CA . PRO A 1 250 ? -5.577 -17.986 16.793 1.00 69.50 25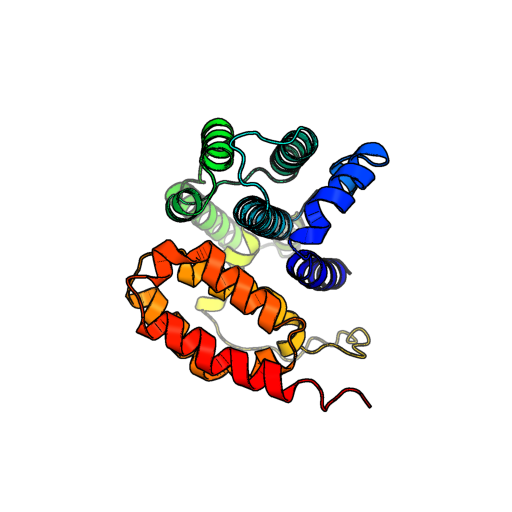0 PRO A CA 1
ATOM 2045 C C . PRO A 1 250 ? -4.081 -17.691 16.883 1.00 69.50 250 PRO A C 1
ATOM 2047 O O . PRO A 1 250 ? -3.480 -17.844 17.941 1.00 69.50 250 PRO A O 1
ATOM 2050 N N . PHE A 1 251 ? -3.482 -17.180 15.809 1.00 65.75 251 PHE A N 1
ATOM 2051 C CA . PHE A 1 251 ? -2.064 -16.835 15.819 1.00 65.75 251 PHE A CA 1
ATOM 2052 C C . PHE A 1 251 ? -1.748 -15.696 16.779 1.00 65.75 251 PHE A C 1
ATOM 2054 O O . PHE A 1 251 ? -0.717 -15.737 17.436 1.00 65.75 251 PHE A O 1
ATOM 2061 N N . ALA A 1 252 ? -2.660 -14.745 16.944 1.00 58.19 252 ALA A N 1
ATOM 2062 C CA . ALA A 1 252 ? -2.504 -13.679 17.913 1.00 58.19 252 ALA A CA 1
ATOM 2063 C C . ALA A 1 252 ? -2.613 -14.131 19.382 1.00 58.19 252 ALA A C 1
ATOM 2065 O O . ALA A 1 252 ? -1.933 -13.578 20.242 1.00 58.19 252 ALA A O 1
ATOM 2066 N N . ILE A 1 253 ? -3.446 -15.136 19.676 1.00 58.84 253 ILE A N 1
ATOM 2067 C CA . ILE A 1 253 ? -3.604 -15.694 21.030 1.00 58.84 253 ILE A CA 1
ATOM 2068 C C . ILE A 1 253 ? -2.439 -16.635 21.382 1.00 58.84 253 ILE A C 1
ATOM 2070 O O . ILE A 1 253 ? -2.011 -16.672 22.533 1.00 58.84 253 ILE A O 1
ATOM 2074 N N . TYR A 1 254 ? -1.899 -17.374 20.406 1.00 51.88 254 TYR A N 1
ATOM 2075 C CA . TYR A 1 254 ? -0.786 -18.315 20.607 1.00 51.88 254 TYR A CA 1
ATOM 2076 C C . TYR A 1 254 ? 0.615 -17.705 20.390 1.00 51.88 254 TYR A C 1
ATOM 2078 O O . TYR A 1 254 ? 1.612 -18.354 20.712 1.00 51.88 254 TYR A O 1
ATOM 2086 N N . ALA A 1 255 ? 0.720 -16.469 19.891 1.00 48.84 255 ALA A N 1
ATOM 2087 C CA . ALA A 1 255 ? 1.984 -15.740 19.734 1.00 48.84 255 ALA A CA 1
ATOM 2088 C C . ALA A 1 255 ? 2.802 -15.485 21.025 1.00 48.84 255 ALA A C 1
ATOM 2090 O O . ALA A 1 255 ? 4.026 -15.418 20.899 1.00 48.84 255 ALA A O 1
ATOM 2091 N N . PRO A 1 256 ? 2.247 -15.404 22.259 1.00 46.00 256 PRO A N 1
ATOM 2092 C CA . PRO A 1 256 ? 3.061 -15.055 23.427 1.00 46.00 256 PRO A CA 1
ATOM 2093 C C . PRO A 1 256 ? 4.081 -16.121 23.864 1.00 46.00 256 PRO A C 1
ATOM 2095 O O . PRO A 1 256 ? 4.791 -15.896 24.836 1.00 46.00 256 PRO A O 1
ATOM 2098 N N . GLN A 1 257 ? 4.159 -17.290 23.214 1.00 45.41 257 GLN A N 1
ATOM 2099 C CA . GLN A 1 257 ? 4.984 -18.412 23.695 1.00 45.41 257 GLN A CA 1
ATOM 2100 C C . GLN A 1 257 ? 6.326 -18.619 22.972 1.00 45.41 257 GLN A C 1
ATOM 2102 O O . GLN A 1 257 ? 6.992 -19.617 23.227 1.00 45.41 257 GLN A O 1
ATOM 2107 N N . LEU A 1 258 ? 6.748 -17.716 22.079 1.00 43.00 258 LEU A N 1
ATOM 2108 C CA . LEU A 1 258 ? 8.007 -17.866 21.320 1.00 43.00 258 LEU A CA 1
ATOM 2109 C C . LEU A 1 258 ? 9.017 -16.726 21.521 1.00 43.00 258 LEU A C 1
ATOM 2111 O O . LEU A 1 258 ? 9.936 -16.575 20.722 1.00 43.00 258 LEU A O 1
ATOM 2115 N N . VAL A 1 259 ? 8.886 -15.970 22.612 1.00 40.69 259 VAL A N 1
ATOM 2116 C CA . VAL A 1 259 ? 9.952 -15.089 23.107 1.00 40.69 259 VAL A CA 1
ATOM 2117 C C . VAL A 1 259 ? 10.515 -15.708 24.387 1.00 40.69 259 VAL A C 1
ATOM 2119 O O . VAL A 1 259 ? 10.010 -15.461 25.480 1.00 40.69 259 VAL A O 1
ATOM 2122 N N . CYS A 1 260 ? 11.516 -16.571 24.226 1.00 35.09 260 CYS A N 1
ATOM 2123 C CA . CYS A 1 260 ? 12.492 -16.977 25.239 1.00 35.09 260 CYS A CA 1
ATOM 2124 C C . CYS A 1 260 ? 13.829 -17.176 24.525 1.00 35.09 260 CYS A C 1
ATOM 2126 O O . CYS A 1 260 ? 13.823 -17.866 23.480 1.00 35.09 260 CYS A O 1
#

Radius of gyration: 21.62 Å; chains: 1; bounding box: 51×44×60 Å

Foldseek 3Di:
DVLVVVLVLLLVLVPDFLVNCPVVLVVCVVPDALPVVADLADLVSVVSNVVSPQLSCLVPVPDPDDDPSNVRNVVVNCVRPNAADDPLVLVLGDPVVNVVCVVSPDDDPDPVVLVVVLVVVLVVLVPDPDPVVNCVVPVPPDPCVVVSVCVVVVVDDDDDPPDDDDDDDDDDDDPLRSCVSVVLVLLLVLLSDLDPVSVVVSLVCLVVNLVSLLVDPPLVSSLVSSCSSSVVSCVVPVPSNVSSCVSRVVSNVPSPPPDD

InterPro domains:
  IPR021629 Mediator complex, subunit Med23 [PF11573] (4-152)
  IPR021629 Mediator complex, subunit Med23 [PTHR12691] (151-247)

Secondary structure (DSSP, 8-state):
-HHHHHHHHHHHHHH--HHHHHHHHHHHHHHS-GGGTS-SS-HHHHHHHHHHHHHHHHHH--SS---HHHHHHHHHHHHHS-----HHHHTTS-HHHHHHHHHTPPPPP-HHHHHHHHHHHHHHHHH---HHHHHHHHHS--TTHHHHHHHHHTS---------PPPPP-SS--HHHHHHHHHHHHHHHHHH---HHHHHHHHHHHHHHGGGGGG-SSHHHHHHHHHHHTHHHHHT-HHHHHHHHHHHHHHHHHGGGS--